Protein AF-A0A7Y5QNK6-F1 (afdb_monomer)

Structure (mmCIF, N/CA/C/O backbone):
data_AF-A0A7Y5QNK6-F1
#
_entry.id   AF-A0A7Y5QNK6-F1
#
loop_
_atom_site.group_PDB
_atom_site.id
_atom_site.type_symbol
_atom_site.label_atom_id
_atom_site.label_alt_id
_atom_site.label_comp_id
_atom_site.label_asym_id
_atom_site.label_entity_id
_atom_site.label_seq_id
_atom_site.pdbx_PDB_ins_code
_atom_site.Cartn_x
_atom_site.Cartn_y
_atom_site.Cartn_z
_atom_site.occupancy
_atom_site.B_iso_or_equiv
_atom_site.auth_seq_id
_atom_site.auth_comp_id
_atom_site.auth_asym_id
_atom_site.auth_atom_id
_atom_site.pdbx_PDB_model_num
ATOM 1 N N . MET A 1 1 ? -80.663 16.113 5.280 1.00 35.06 1 MET A N 1
ATOM 2 C CA . MET A 1 1 ? -80.416 14.671 5.059 1.00 35.06 1 MET A CA 1
ATOM 3 C C . MET A 1 1 ? -79.881 14.523 3.646 1.00 35.06 1 MET A C 1
ATOM 5 O O . MET A 1 1 ? -80.540 14.970 2.722 1.00 35.06 1 MET A O 1
ATOM 9 N N . VAL A 1 2 ? -78.566 14.323 3.526 1.00 35.22 2 VAL A N 1
ATOM 10 C CA . VAL A 1 2 ? -77.943 13.013 3.224 1.00 35.22 2 VAL A CA 1
ATOM 11 C C . VAL A 1 2 ? -78.353 12.566 1.815 1.00 35.22 2 VAL A C 1
ATOM 13 O O . VAL A 1 2 ? -79.466 12.099 1.627 1.00 35.22 2 VAL A O 1
ATOM 16 N N . THR A 1 3 ? -77.594 12.997 0.803 1.00 38.38 3 THR A N 1
ATOM 17 C CA . THR A 1 3 ? -76.579 12.198 0.069 1.00 38.38 3 THR A CA 1
ATOM 18 C C . THR A 1 3 ? -77.221 11.415 -1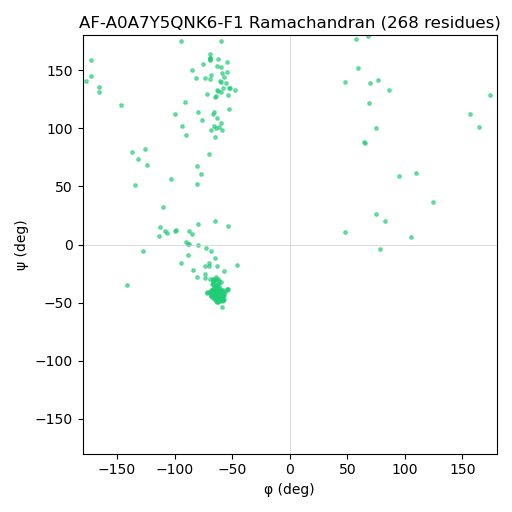.075 1.00 38.38 3 THR A C 1
ATOM 20 O O . THR A 1 3 ? -78.229 10.756 -0.848 1.00 38.38 3 THR A O 1
ATOM 23 N N . THR A 1 4 ? -76.621 11.453 -2.276 1.00 39.62 4 THR A N 1
ATOM 24 C CA . THR A 1 4 ? -76.213 10.273 -3.089 1.00 39.62 4 THR A CA 1
ATOM 25 C C . THR A 1 4 ? -76.107 10.617 -4.586 1.00 39.62 4 THR A C 1
ATOM 27 O O . THR A 1 4 ? -77.126 10.823 -5.226 1.00 39.62 4 THR A O 1
ATOM 30 N N . MET A 1 5 ? -74.854 10.590 -5.090 1.00 35.00 5 MET A N 1
ATOM 31 C CA . MET A 1 5 ? -74.384 10.115 -6.420 1.00 35.00 5 MET A CA 1
ATOM 32 C C . MET A 1 5 ? -74.943 10.789 -7.702 1.00 35.00 5 MET A C 1
ATOM 34 O O . MET A 1 5 ? -76.056 11.269 -7.735 1.00 35.00 5 MET A O 1
ATOM 38 N N . MET A 1 6 ? -74.267 10.869 -8.852 1.00 35.69 6 MET A N 1
ATOM 39 C CA . MET A 1 6 ? -73.079 10.202 -9.384 1.00 35.69 6 MET A CA 1
ATOM 40 C C . MET A 1 6 ? -72.599 10.986 -10.630 1.00 35.69 6 MET A C 1
ATOM 42 O O . MET A 1 6 ? -73.397 11.322 -11.493 1.00 35.69 6 MET A O 1
ATOM 46 N N . MET A 1 7 ? -71.283 11.205 -10.706 1.00 38.44 7 MET A N 1
ATOM 47 C CA . MET A 1 7 ? -70.369 10.883 -11.820 1.00 38.44 7 MET A CA 1
ATOM 48 C C . MET A 1 7 ? -70.663 11.222 -13.304 1.00 38.44 7 MET A C 1
ATOM 50 O O . MET A 1 7 ? -71.640 10.761 -13.879 1.00 38.44 7 MET A O 1
ATOM 54 N N . ARG A 1 8 ? -69.554 11.664 -13.948 1.00 39.66 8 ARG A N 1
ATOM 55 C CA . ARG A 1 8 ? -69.081 11.337 -15.323 1.00 39.66 8 ARG A CA 1
ATOM 56 C C . ARG A 1 8 ? -69.820 12.042 -16.477 1.00 39.66 8 ARG A C 1
ATOM 58 O O . ARG A 1 8 ? -71.027 12.150 -16.456 1.00 39.66 8 ARG A O 1
ATOM 65 N N . LYS A 1 9 ? -69.197 12.487 -17.572 1.00 34.81 9 LYS A N 1
ATOM 66 C CA . LYS A 1 9 ? -67.887 12.249 -18.221 1.00 34.81 9 LYS A CA 1
ATOM 67 C C . LYS A 1 9 ? -67.835 13.186 -19.444 1.00 34.81 9 LYS A C 1
ATOM 69 O O . LYS A 1 9 ? -68.849 13.216 -20.122 1.00 34.81 9 LYS A O 1
ATOM 74 N N . THR A 1 10 ? -66.678 13.794 -19.746 1.00 45.56 10 THR A N 1
ATOM 75 C CA . THR A 1 10 ? -66.039 14.009 -21.086 1.00 45.56 10 THR A CA 1
ATOM 76 C C . THR A 1 10 ? -64.952 15.086 -20.911 1.00 45.56 10 THR A C 1
ATOM 78 O O . THR A 1 10 ? -65.311 16.213 -20.602 1.00 45.56 10 THR A O 1
ATOM 81 N N . PHE A 1 11 ? -63.638 14.839 -20.815 1.00 38.47 11 PHE A N 1
ATOM 82 C CA . PHE A 1 11 ? -62.627 14.166 -21.662 1.00 38.47 11 PHE A CA 1
ATOM 83 C C . PHE A 1 11 ? -62.257 14.882 -22.983 1.00 38.47 11 PHE A C 1
ATOM 85 O O . PHE A 1 11 ? -63.103 15.009 -23.859 1.00 38.47 11 PHE A O 1
ATOM 92 N N . LEU A 1 12 ? -60.942 15.180 -23.093 1.00 36.97 12 LEU A N 1
ATOM 93 C CA . LEU A 1 12 ? -60.097 15.576 -24.247 1.00 36.97 12 LEU A CA 1
ATOM 94 C C . LEU A 1 12 ? -60.320 16.980 -24.853 1.00 36.97 12 LEU A C 1
ATOM 96 O O . LEU A 1 12 ? -61.449 17.383 -25.062 1.00 36.97 12 LEU A O 1
ATOM 100 N N . ALA A 1 13 ? -59.313 17.766 -25.252 1.00 33.75 13 ALA A N 1
ATOM 101 C CA . ALA A 1 13 ? -57.850 17.661 -25.276 1.00 33.75 13 ALA A CA 1
ATOM 102 C C . ALA A 1 13 ? -57.278 19.034 -25.701 1.00 33.75 13 ALA A C 1
ATOM 104 O O . ALA A 1 13 ? -57.991 19.811 -26.324 1.00 33.75 13 ALA A O 1
ATOM 105 N N . VAL A 1 14 ? -56.010 19.318 -25.394 1.00 37.41 14 VAL A N 1
ATOM 106 C CA . VAL A 1 14 ? -54.937 19.713 -26.337 1.00 37.41 14 VAL A CA 1
ATOM 107 C C . VAL A 1 14 ? -53.709 20.075 -25.499 1.00 37.41 14 VAL A C 1
ATOM 109 O O . VAL A 1 14 ? -53.774 20.816 -24.522 1.00 37.41 14 VAL A O 1
ATOM 112 N N . ALA A 1 15 ? -52.604 19.450 -25.878 1.00 36.94 15 ALA A N 1
ATOM 113 C CA . ALA A 1 15 ? -51.328 19.442 -25.204 1.00 36.94 15 ALA A CA 1
ATOM 114 C C . ALA A 1 15 ? -50.364 20.516 -25.748 1.00 36.94 15 ALA A C 1
ATOM 116 O O . ALA A 1 15 ? -50.609 21.136 -26.781 1.00 36.94 15 ALA A O 1
ATOM 117 N N . THR A 1 16 ? -49.212 20.590 -25.073 1.00 37.38 16 THR A N 1
ATOM 118 C CA . THR A 1 16 ? -47.872 20.962 -25.571 1.00 37.38 16 THR A CA 1
ATOM 119 C C . THR A 1 16 ? -47.557 22.429 -25.870 1.00 37.38 16 THR A C 1
ATOM 121 O O . THR A 1 16 ? -47.772 22.902 -26.978 1.00 37.38 16 THR A O 1
ATOM 124 N N . ALA A 1 17 ? -46.859 23.075 -24.926 1.00 35.94 17 ALA A N 1
ATOM 125 C CA . ALA A 1 17 ? -45.621 23.823 -25.188 1.00 35.94 17 ALA A CA 1
ATOM 126 C C . ALA A 1 17 ? -44.890 24.130 -23.863 1.00 35.94 17 ALA A C 1
ATOM 128 O O . ALA A 1 17 ? -45.499 24.655 -22.937 1.00 35.94 17 ALA A O 1
ATOM 129 N N . GLY A 1 18 ? -43.583 23.843 -23.799 1.00 36.41 18 GLY A N 1
ATOM 130 C CA . GLY A 1 18 ? -42.671 24.493 -22.848 1.00 36.41 18 GLY A CA 1
ATOM 131 C C . GLY A 1 18 ? -42.119 23.647 -21.697 1.00 36.41 18 GLY A C 1
ATOM 132 O O . GLY A 1 18 ? -42.301 24.006 -20.543 1.00 36.41 18 GLY A O 1
ATOM 133 N N . LEU A 1 19 ? -41.372 22.579 -21.993 1.00 38.56 19 LEU A N 1
ATOM 134 C CA . LEU A 1 19 ? -40.381 22.026 -21.057 1.00 38.56 19 LEU A CA 1
ATOM 135 C C . LEU A 1 19 ? -39.029 21.946 -21.768 1.00 38.56 19 LEU A C 1
ATOM 137 O O . LEU A 1 19 ? -38.644 20.925 -22.327 1.00 38.56 19 LEU A O 1
ATOM 141 N N . ALA A 1 20 ? -38.343 23.084 -21.778 1.00 43.47 20 ALA A N 1
ATOM 142 C CA . ALA A 1 20 ? -36.940 23.206 -22.135 1.00 43.47 20 ALA A CA 1
ATOM 143 C C . ALA A 1 20 ? -36.282 24.150 -21.121 1.00 43.47 20 ALA A C 1
ATOM 145 O O . ALA A 1 20 ? -36.143 25.340 -21.374 1.00 43.47 20 ALA A O 1
ATOM 146 N N . ALA A 1 21 ? -35.957 23.616 -19.945 1.00 44.75 21 ALA A N 1
ATOM 147 C CA . ALA A 1 21 ? -34.930 24.112 -19.030 1.00 44.75 21 ALA A CA 1
ATOM 148 C C . ALA A 1 21 ? -34.769 23.089 -17.894 1.00 44.75 21 ALA A C 1
ATOM 150 O O . ALA A 1 21 ? -35.764 22.526 -17.450 1.00 44.75 21 ALA A O 1
ATOM 151 N N . LEU A 1 22 ? -33.534 22.931 -17.405 1.00 38.66 22 LEU A N 1
ATOM 152 C CA . LEU A 1 22 ? -33.094 22.114 -16.257 1.00 38.66 22 LEU A CA 1
ATOM 153 C C . LEU A 1 22 ? -32.580 20.699 -16.581 1.00 38.66 22 LEU A C 1
ATOM 155 O O . LEU A 1 22 ? -33.021 19.699 -16.031 1.00 38.66 22 LEU A O 1
ATOM 159 N N . ALA A 1 23 ? -31.541 20.648 -17.413 1.00 39.00 23 ALA A N 1
ATOM 160 C CA . ALA A 1 23 ? -30.461 19.674 -17.257 1.00 39.00 23 ALA A CA 1
ATOM 161 C C . ALA A 1 23 ? -29.135 20.446 -17.151 1.00 39.00 23 ALA A C 1
ATOM 163 O O . ALA A 1 23 ? -28.327 20.462 -18.074 1.00 39.00 23 ALA A O 1
ATOM 164 N N . ALA A 1 24 ? -28.957 21.175 -16.050 1.00 42.75 24 ALA A N 1
ATOM 165 C CA . ALA A 1 24 ? -27.690 21.801 -15.687 1.00 42.75 24 ALA A CA 1
ATOM 166 C C . ALA A 1 24 ? -27.578 21.803 -14.156 1.00 42.75 24 ALA A C 1
ATOM 168 O O . ALA A 1 24 ? -28.434 22.369 -13.484 1.00 42.75 24 ALA A O 1
ATOM 169 N N . CYS A 1 25 ? -26.531 21.139 -13.656 1.00 40.31 25 CYS A N 1
ATOM 170 C CA . CYS A 1 25 ? -26.124 21.008 -12.252 1.00 40.31 25 CYS A CA 1
ATOM 171 C C . CYS A 1 25 ? -27.111 20.250 -11.344 1.00 40.31 25 CYS A C 1
ATOM 173 O O . CYS A 1 25 ? -27.933 20.856 -10.664 1.00 40.31 25 CYS A O 1
ATOM 175 N N . SER A 1 26 ? -26.986 18.915 -11.262 1.00 38.69 26 SER A N 1
ATOM 176 C CA . SER A 1 26 ? -27.551 18.190 -10.116 1.00 38.69 26 SER A CA 1
ATOM 177 C C . SER A 1 26 ? -26.779 18.613 -8.860 1.00 38.69 26 SER A C 1
ATOM 179 O O . SER A 1 26 ? -25.657 18.157 -8.628 1.00 38.69 26 SER A O 1
ATOM 181 N N . THR A 1 27 ? -27.373 19.487 -8.056 1.00 49.84 27 THR A N 1
ATOM 182 C CA . THR A 1 27 ? -26.959 19.791 -6.677 1.00 49.84 27 THR A CA 1
ATOM 183 C C . THR A 1 27 ? -27.456 18.727 -5.695 1.00 49.84 27 THR A C 1
ATOM 185 O O . THR A 1 27 ? -27.557 18.996 -4.502 1.00 49.84 27 THR A O 1
ATOM 188 N N . ASP A 1 28 ? -27.834 17.544 -6.191 1.00 49.53 28 ASP A N 1
ATOM 189 C CA . ASP A 1 28 ? -28.385 16.487 -5.356 1.00 49.53 28 ASP A CA 1
ATOM 190 C C . ASP A 1 28 ? -27.366 16.097 -4.274 1.00 49.53 28 ASP A C 1
ATOM 192 O O . ASP A 1 28 ? -26.185 15.883 -4.594 1.00 49.53 28 ASP A O 1
ATOM 196 N N . PRO A 1 29 ? -27.797 16.012 -3.001 1.00 50.97 29 PRO A N 1
ATOM 197 C CA . PRO A 1 29 ? -26.949 15.514 -1.931 1.00 50.97 29 PRO A CA 1
ATOM 198 C C . PRO A 1 29 ? -26.477 14.106 -2.294 1.00 50.97 29 PRO A C 1
ATOM 200 O O . PRO A 1 29 ? -27.210 13.329 -2.914 1.00 50.97 29 PRO A O 1
ATOM 203 N N . THR A 1 30 ? -25.242 13.760 -1.932 1.00 50.88 30 THR A N 1
ATOM 204 C CA . THR A 1 30 ? -24.779 12.374 -2.037 1.00 50.88 30 THR A CA 1
ATOM 205 C C . THR A 1 30 ? -25.687 11.519 -1.162 1.00 50.88 30 THR A C 1
ATOM 207 O O . THR A 1 30 ? -25.623 11.606 0.062 1.00 50.88 30 THR A O 1
ATOM 210 N N . ALA A 1 31 ? -26.597 10.772 -1.789 1.00 40.56 31 ALA A N 1
ATOM 211 C CA . ALA A 1 31 ? -27.558 9.940 -1.083 1.00 40.56 31 ALA A CA 1
ATOM 212 C C . ALA A 1 31 ? -26.822 8.972 -0.136 1.00 40.56 31 ALA A C 1
ATOM 214 O O . ALA A 1 31 ? -25.795 8.412 -0.533 1.00 40.56 31 ALA A O 1
ATOM 215 N N . PRO A 1 32 ? -27.326 8.751 1.091 1.00 41.66 32 PRO A N 1
ATOM 216 C CA . PRO A 1 32 ? -26.757 7.784 2.012 1.00 41.66 32 PRO A CA 1
ATOM 217 C C . PRO A 1 32 ? -27.263 6.386 1.632 1.00 41.66 32 PRO A C 1
ATOM 219 O O . PRO A 1 32 ? -28.070 5.799 2.344 1.00 41.66 32 PRO A O 1
ATOM 222 N N . GLU A 1 33 ? -26.853 5.855 0.481 1.00 38.28 33 GLU A N 1
ATOM 223 C CA . GLU A 1 33 ? -27.112 4.450 0.150 1.00 38.28 33 GLU A CA 1
ATOM 224 C C . GLU A 1 33 ? -25.916 3.601 0.581 1.00 38.28 33 GLU A C 1
ATOM 226 O O . GLU A 1 33 ? -24.883 3.612 -0.077 1.00 38.28 33 GLU A O 1
ATOM 231 N N . GLU A 1 34 ? -26.070 2.911 1.719 1.00 34.62 34 GLU A N 1
ATOM 232 C CA . GLU A 1 34 ? -25.522 1.580 2.068 1.00 34.62 34 GLU A CA 1
ATOM 233 C C . GLU A 1 34 ? -24.024 1.268 1.809 1.00 34.62 34 GLU A C 1
ATOM 235 O O . GLU A 1 34 ? -23.576 0.142 2.007 1.00 34.62 34 GLU A O 1
ATOM 240 N N . GLN A 1 35 ? -23.199 2.262 1.476 1.00 37.88 35 GLN A N 1
ATOM 241 C CA . GLN A 1 35 ? -21.747 2.158 1.273 1.00 37.88 35 GLN A CA 1
ATOM 242 C C . GLN A 1 35 ? -20.935 2.269 2.571 1.00 37.88 35 GLN A C 1
ATOM 244 O O . GLN A 1 35 ? -19.709 2.274 2.539 1.00 37.88 35 GLN A O 1
ATOM 249 N N . ALA A 1 36 ? -21.597 2.265 3.731 1.00 37.31 36 ALA A N 1
ATOM 250 C CA . ALA A 1 36 ? -20.941 2.217 5.040 1.00 37.31 36 ALA A CA 1
ATOM 251 C C . ALA A 1 36 ? -20.232 0.872 5.329 1.00 37.31 36 ALA A C 1
ATOM 253 O O . ALA A 1 36 ? -19.560 0.740 6.349 1.00 37.31 36 ALA A O 1
ATOM 254 N N . LEU A 1 37 ? -20.376 -0.134 4.456 1.00 34.75 37 LEU A N 1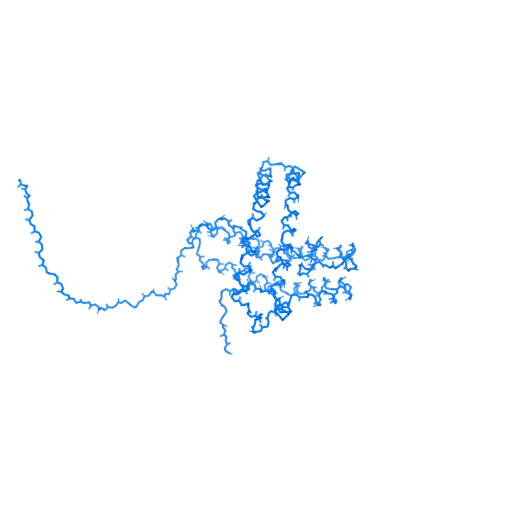
ATOM 255 C CA . LEU A 1 37 ? -19.752 -1.455 4.616 1.00 34.75 37 LEU A CA 1
ATOM 256 C C . LEU A 1 37 ? -18.337 -1.564 4.020 1.00 34.75 37 LEU A C 1
ATOM 258 O O . LEU A 1 37 ? -17.654 -2.544 4.306 1.00 34.75 37 LEU A O 1
ATOM 262 N N . PHE A 1 38 ? -17.874 -0.557 3.268 1.00 37.97 38 PHE A N 1
ATOM 263 C CA . PHE A 1 38 ? -16.508 -0.480 2.728 1.00 37.97 38 PHE A CA 1
ATOM 264 C C . PHE A 1 38 ? -15.907 0.916 2.937 1.00 37.97 38 PHE A C 1
ATOM 266 O O . PHE A 1 38 ? -15.359 1.516 2.015 1.00 37.97 38 PHE A O 1
ATOM 273 N N . ASP A 1 39 ? -15.965 1.423 4.170 1.00 35.75 39 ASP A N 1
ATOM 274 C CA . ASP A 1 39 ? -15.316 2.677 4.613 1.00 35.75 39 ASP A CA 1
ATOM 275 C C . ASP A 1 39 ? -13.758 2.609 4.563 1.00 35.75 39 ASP A C 1
ATOM 277 O O . ASP A 1 39 ? -13.071 3.389 5.219 1.00 35.75 39 ASP A O 1
ATOM 281 N N . ASP A 1 40 ? -13.209 1.669 3.780 1.00 37.34 40 ASP A N 1
ATOM 282 C CA . ASP A 1 40 ? -11.801 1.516 3.388 1.00 37.34 40 ASP A CA 1
ATOM 283 C C . ASP A 1 40 ? -11.537 2.083 1.975 1.00 37.34 40 ASP A C 1
ATOM 285 O O . ASP A 1 40 ? -10.475 1.909 1.390 1.00 37.34 40 ASP A O 1
ATOM 289 N N . GLU A 1 41 ? -12.495 2.823 1.403 1.00 37.34 41 GLU A N 1
ATOM 290 C CA . GLU A 1 41 ? -12.216 3.795 0.339 1.00 37.34 41 GLU A CA 1
ATOM 291 C C . GLU A 1 41 ? -11.687 5.103 0.966 1.00 37.34 41 GLU A C 1
ATOM 293 O O . GLU A 1 41 ? -12.195 6.210 0.737 1.00 37.34 41 GLU A O 1
ATOM 298 N N . THR A 1 42 ? -10.660 4.985 1.816 1.00 41.66 42 THR A N 1
ATOM 299 C CA . THR A 1 42 ? -9.837 6.127 2.205 1.00 41.66 42 THR A CA 1
ATOM 300 C C . THR A 1 42 ? -9.147 6.608 0.941 1.00 41.66 42 THR A C 1
ATOM 302 O O . THR A 1 42 ? -8.177 6.017 0.473 1.00 41.66 42 THR A O 1
ATOM 305 N N . ILE A 1 43 ? -9.678 7.673 0.343 1.00 41.38 43 ILE A N 1
ATOM 306 C CA . ILE A 1 43 ? -8.884 8.491 -0.564 1.00 41.38 43 ILE A CA 1
ATOM 307 C C . ILE A 1 43 ? -7.808 9.099 0.326 1.00 41.38 43 ILE A C 1
ATOM 309 O O . ILE A 1 43 ? -8.061 10.105 0.989 1.00 41.38 43 ILE A O 1
ATOM 313 N N . ASP A 1 44 ? -6.664 8.423 0.404 1.00 46.97 44 ASP A N 1
ATOM 314 C CA . ASP A 1 44 ? -5.509 8.934 1.116 1.00 46.97 44 ASP A CA 1
ATOM 315 C C . ASP A 1 44 ? -5.009 10.140 0.320 1.00 46.97 44 ASP A C 1
ATOM 317 O O . ASP A 1 44 ? -4.421 10.039 -0.760 1.00 46.97 44 ASP A O 1
ATOM 321 N N . LEU A 1 45 ? -5.414 11.318 0.791 1.00 47.12 45 LEU A N 1
ATOM 322 C CA . LEU A 1 45 ? -4.937 12.592 0.272 1.00 47.12 45 LEU A CA 1
ATOM 323 C C . LEU A 1 45 ? -3.485 12.830 0.657 1.00 47.12 45 LEU A C 1
ATOM 325 O O . LEU A 1 45 ? -2.825 13.668 0.042 1.00 47.12 45 LEU A O 1
ATOM 329 N N . VAL A 1 46 ? -3.002 12.107 1.668 1.00 46.25 46 VAL A N 1
ATOM 330 C CA . VAL A 1 46 ? -1.581 11.968 1.891 1.00 46.25 46 VAL A CA 1
ATOM 331 C C . VAL A 1 46 ? -1.122 10.904 0.898 1.00 46.25 46 VAL A C 1
ATOM 333 O O . VAL A 1 46 ? -1.564 9.764 0.965 1.00 46.25 46 VAL A O 1
ATOM 336 N N . PRO A 1 47 ? -0.291 11.242 -0.090 1.00 44.12 47 PRO A N 1
ATOM 337 C CA . PRO A 1 47 ? 0.099 10.259 -1.082 1.00 44.12 47 PRO A CA 1
ATOM 338 C C . PRO A 1 47 ? 0.811 9.084 -0.400 1.00 44.12 47 PRO A C 1
ATOM 340 O O . PRO A 1 47 ? 1.459 9.268 0.637 1.00 44.12 47 PRO A O 1
ATOM 343 N N . ASP A 1 48 ? 0.731 7.901 -1.021 1.00 40.34 48 ASP A N 1
ATOM 344 C CA . ASP A 1 48 ? 1.322 6.609 -0.613 1.00 40.34 48 ASP A CA 1
ATOM 345 C C . ASP A 1 48 ? 2.851 6.640 -0.333 1.00 40.34 48 ASP A C 1
ATOM 347 O O . ASP A 1 48 ? 3.513 5.611 -0.310 1.00 40.34 48 ASP A O 1
ATOM 351 N N . TYR A 1 49 ? 3.485 7.801 -0.157 1.00 45.25 49 TYR A N 1
ATOM 352 C CA . TYR A 1 49 ? 4.810 7.939 0.447 1.00 45.25 49 TYR A CA 1
ATOM 353 C C . TYR A 1 49 ? 4.762 8.229 1.962 1.00 45.25 49 TYR A C 1
ATOM 355 O O . TYR A 1 49 ? 5.783 8.047 2.624 1.00 45.25 49 TYR A O 1
ATOM 363 N N . ALA A 1 50 ? 3.630 8.644 2.555 1.00 39.91 50 ALA A N 1
ATOM 364 C CA . ALA A 1 50 ? 3.487 8.644 4.022 1.00 39.91 50 ALA A CA 1
ATOM 365 C C . ALA A 1 50 ? 3.310 7.217 4.567 1.00 39.91 50 ALA A C 1
ATOM 367 O O . ALA A 1 50 ? 3.797 6.901 5.651 1.00 39.91 50 ALA A O 1
ATOM 368 N N . ILE A 1 51 ? 2.729 6.341 3.744 1.00 39.78 51 ILE A N 1
ATOM 369 C CA . ILE A 1 51 ? 2.915 4.889 3.767 1.00 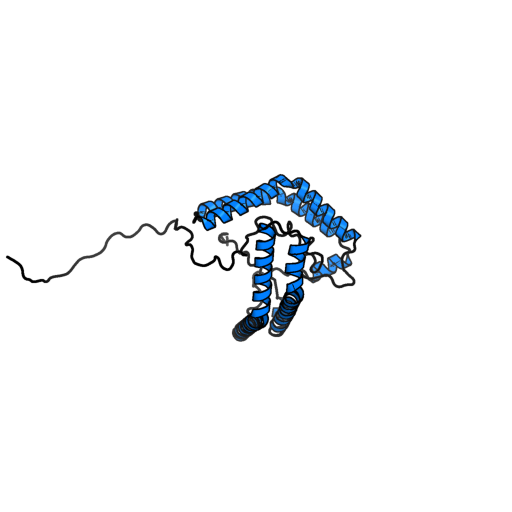39.78 51 ILE A CA 1
ATOM 370 C C . ILE A 1 51 ? 3.847 4.553 2.606 1.00 39.78 51 ILE A C 1
ATOM 372 O O . ILE A 1 51 ? 3.487 3.804 1.705 1.00 39.78 51 ILE A O 1
ATOM 376 N N . SER A 1 52 ? 5.044 5.154 2.570 1.00 36.03 52 SER A N 1
ATOM 377 C CA . SER A 1 52 ? 6.037 4.759 1.576 1.00 36.03 52 SER A CA 1
ATOM 378 C C . SER A 1 52 ? 6.105 3.248 1.585 1.00 36.03 52 SER A C 1
ATOM 380 O O . SER A 1 52 ? 6.204 2.622 2.636 1.00 36.03 52 SER A O 1
ATOM 382 N N . SER A 1 53 ? 6.084 2.644 0.412 1.00 38.41 53 SER A N 1
ATOM 383 C CA . SER A 1 53 ? 6.559 1.274 0.243 1.00 38.41 53 SER A CA 1
ATOM 384 C C . SER A 1 53 ? 7.912 1.026 0.946 1.00 38.41 53 SER A C 1
ATOM 386 O O . SER A 1 53 ? 8.208 -0.122 1.253 1.00 38.41 53 SER A O 1
ATOM 388 N N . ALA A 1 54 ? 8.666 2.087 1.299 1.00 34.28 54 ALA A N 1
ATOM 389 C CA . ALA A 1 54 ? 9.791 2.094 2.239 1.00 34.28 54 ALA A CA 1
ATOM 390 C C . ALA A 1 54 ? 9.467 1.818 3.729 1.00 34.28 54 ALA A C 1
ATOM 392 O O . ALA A 1 54 ? 10.305 1.293 4.445 1.00 34.28 54 ALA A O 1
ATOM 393 N N . ALA A 1 55 ? 8.285 2.173 4.228 1.00 31.95 55 ALA A N 1
ATOM 394 C CA . ALA A 1 55 ? 7.746 1.757 5.527 1.00 31.95 55 ALA A CA 1
ATOM 395 C C . ALA A 1 55 ? 7.066 0.371 5.450 1.00 31.95 55 ALA A C 1
ATOM 397 O O . ALA A 1 55 ? 7.002 -0.341 6.447 1.00 31.95 55 ALA A O 1
ATOM 398 N N . VAL A 1 56 ? 6.650 -0.059 4.249 1.00 36.31 56 VAL A N 1
ATOM 399 C CA . VAL A 1 56 ? 6.220 -1.439 3.916 1.00 36.31 56 VAL A CA 1
ATOM 400 C C . VAL A 1 56 ? 7.420 -2.332 3.494 1.00 36.31 56 VAL A C 1
ATOM 402 O O . VAL A 1 56 ? 7.256 -3.445 2.985 1.00 36.31 56 VAL A O 1
ATOM 405 N N . VAL A 1 57 ? 8.663 -1.868 3.712 1.00 39.72 57 VAL A N 1
ATOM 406 C CA . VAL A 1 57 ? 9.922 -2.512 3.257 1.00 39.72 57 VAL A CA 1
ATOM 407 C C . VAL A 1 57 ? 10.210 -3.867 3.878 1.00 39.72 57 VAL A C 1
ATOM 409 O O . VAL A 1 57 ? 11.072 -4.580 3.367 1.00 39.72 57 VAL A O 1
ATOM 412 N N . ASP A 1 58 ? 9.490 -4.284 4.914 1.00 35.69 58 ASP A N 1
ATOM 413 C CA . ASP A 1 58 ? 9.696 -5.628 5.454 1.00 35.69 58 ASP A CA 1
ATOM 414 C C . ASP A 1 58 ? 9.155 -6.754 4.556 1.00 35.69 58 ASP A C 1
ATOM 416 O O . ASP A 1 58 ? 9.433 -7.917 4.835 1.00 35.69 58 ASP A O 1
ATOM 420 N N . GLY A 1 59 ? 8.504 -6.443 3.422 1.00 35.62 59 GLY A N 1
ATOM 421 C CA . GLY A 1 59 ? 8.119 -7.473 2.447 1.00 35.62 59 GLY A CA 1
ATOM 422 C C . GLY A 1 59 ? 8.229 -7.131 0.958 1.00 35.62 59 GLY A C 1
ATOM 423 O O . GLY A 1 59 ? 8.538 -8.028 0.177 1.00 35.62 59 GLY A O 1
ATOM 424 N N . ALA A 1 60 ? 7.975 -5.886 0.527 1.00 35.97 60 ALA A N 1
ATOM 425 C CA . ALA A 1 60 ? 7.531 -5.672 -0.862 1.00 35.97 60 ALA A CA 1
ATOM 426 C C . ALA A 1 60 ? 8.304 -4.648 -1.719 1.00 35.97 60 ALA A C 1
ATOM 428 O O . ALA A 1 60 ? 8.018 -4.558 -2.908 1.00 35.97 60 ALA A O 1
ATOM 429 N N . GLY A 1 61 ? 9.278 -3.905 -1.176 1.00 40.28 61 GLY A N 1
ATOM 430 C CA . GLY A 1 61 ? 10.065 -2.923 -1.947 1.00 40.28 61 GLY A CA 1
ATOM 431 C C . GLY A 1 61 ? 9.238 -1.822 -2.644 1.00 40.28 61 GLY A C 1
ATOM 432 O O . GLY A 1 61 ? 8.006 -1.806 -2.610 1.00 40.28 61 GLY A O 1
ATOM 433 N N . ILE A 1 62 ? 9.914 -0.868 -3.298 1.00 37.84 62 ILE A N 1
ATOM 434 C CA . ILE A 1 62 ? 9.236 0.152 -4.118 1.00 37.84 62 ILE A CA 1
ATOM 435 C C . ILE A 1 62 ? 8.572 -0.535 -5.317 1.00 37.84 62 ILE A C 1
ATOM 437 O O . ILE A 1 62 ? 9.255 -1.054 -6.196 1.00 37.84 62 ILE A O 1
ATOM 441 N N . GLY A 1 63 ? 7.237 -0.511 -5.363 1.00 42.34 63 GLY A N 1
ATOM 442 C CA . GLY A 1 63 ? 6.444 -1.111 -6.443 1.00 42.34 63 GLY A CA 1
ATOM 443 C C . GLY A 1 63 ? 5.735 -2.424 -6.096 1.00 42.34 63 GLY A C 1
ATOM 444 O O . GLY A 1 63 ? 5.136 -3.018 -6.989 1.00 42.34 63 GLY A O 1
ATOM 445 N N . GLY A 1 64 ? 5.764 -2.867 -4.834 1.00 46.22 64 GLY A N 1
ATOM 446 C CA . GLY A 1 64 ? 4.956 -3.998 -4.357 1.00 46.22 64 GLY A CA 1
ATOM 447 C C . GLY A 1 64 ? 5.487 -5.389 -4.729 1.00 46.22 64 GLY A C 1
ATOM 448 O O . GLY A 1 64 ? 4.926 -6.387 -4.282 1.00 46.22 64 GLY A O 1
ATOM 449 N N . ALA A 1 65 ? 6.566 -5.471 -5.511 1.00 51.03 65 ALA A N 1
ATOM 450 C CA . ALA A 1 65 ? 7.294 -6.705 -5.777 1.00 51.03 65 ALA A CA 1
ATOM 451 C C . ALA A 1 65 ? 8.543 -6.757 -4.886 1.00 51.03 65 ALA A C 1
ATOM 453 O O . ALA A 1 65 ? 9.469 -5.961 -5.056 1.00 51.03 65 ALA A O 1
ATOM 454 N N . GLY A 1 66 ? 8.568 -7.694 -3.935 1.00 64.75 66 GLY A N 1
ATOM 455 C CA . GLY A 1 66 ? 9.716 -7.887 -3.051 1.00 64.75 66 GLY A CA 1
ATOM 456 C C . GLY A 1 66 ? 10.993 -8.183 -3.841 1.00 64.75 66 GLY A C 1
ATOM 457 O O . GLY A 1 66 ? 10.979 -8.996 -4.765 1.00 64.75 66 GLY A O 1
ATOM 458 N N . LEU A 1 67 ? 12.096 -7.522 -3.471 1.00 76.69 67 LEU A N 1
ATOM 459 C CA . LEU A 1 67 ? 13.428 -7.860 -3.978 1.00 76.69 67 LEU A CA 1
ATOM 460 C C . LEU A 1 67 ? 13.750 -9.318 -3.603 1.00 76.69 67 LEU A C 1
ATOM 462 O O . LEU A 1 67 ? 13.439 -9.720 -2.476 1.00 76.69 67 LEU A O 1
ATOM 466 N N . PRO A 1 68 ? 14.382 -10.106 -4.494 1.00 83.50 68 PRO A N 1
ATOM 467 C CA . PRO A 1 68 ? 14.820 -11.453 -4.148 1.00 83.50 68 PRO A CA 1
ATOM 468 C C . PRO A 1 68 ? 15.852 -11.400 -3.012 1.00 83.50 68 PRO A C 1
ATOM 470 O O . PRO A 1 68 ? 16.457 -10.354 -2.762 1.00 83.50 68 PRO A O 1
ATOM 473 N N . ASP A 1 69 ? 16.044 -12.515 -2.305 1.00 83.75 69 ASP A N 1
ATOM 474 C CA . ASP A 1 69 ? 16.820 -12.570 -1.059 1.00 83.75 69 ASP A CA 1
ATOM 475 C C . ASP A 1 69 ? 18.241 -12.013 -1.209 1.00 83.75 69 ASP A C 1
ATOM 477 O O . ASP A 1 69 ? 18.717 -11.270 -0.350 1.00 83.75 69 ASP A O 1
ATOM 481 N N . GLU A 1 70 ? 18.881 -12.289 -2.343 1.00 90.62 70 GLU A N 1
ATOM 482 C CA . GLU A 1 70 ? 20.208 -11.802 -2.709 1.00 90.62 70 GLU A CA 1
ATOM 483 C C . GLU A 1 70 ? 20.275 -10.294 -3.018 1.00 90.62 70 GLU A C 1
ATOM 485 O O . GLU A 1 70 ? 21.366 -9.723 -3.044 1.00 90.62 70 GLU A O 1
ATOM 490 N N . LEU A 1 71 ? 19.132 -9.636 -3.241 1.00 90.69 71 LEU A N 1
ATOM 491 C CA . LEU A 1 71 ? 19.014 -8.198 -3.506 1.00 90.69 71 LEU A CA 1
ATOM 492 C C . LEU A 1 71 ? 18.290 -7.436 -2.389 1.00 90.69 71 LEU A C 1
ATOM 494 O O . LEU A 1 71 ? 18.020 -6.244 -2.560 1.00 90.69 71 LEU A O 1
ATOM 498 N N . ARG A 1 72 ? 17.974 -8.069 -1.253 1.00 87.00 72 ARG A N 1
ATOM 499 C CA . ARG A 1 72 ? 17.320 -7.393 -0.120 1.00 87.00 72 ARG A CA 1
ATOM 500 C C . ARG A 1 72 ? 18.106 -6.163 0.337 1.00 87.00 72 ARG A C 1
ATOM 502 O O . ARG A 1 72 ? 19.333 -6.119 0.264 1.00 87.00 72 ARG A O 1
ATOM 509 N N . LEU A 1 73 ? 17.380 -5.161 0.831 1.00 84.94 73 LEU A N 1
ATOM 510 C CA . LEU A 1 73 ? 17.999 -3.964 1.395 1.00 84.94 73 LEU A CA 1
ATOM 511 C C . LEU A 1 73 ? 18.824 -4.324 2.632 1.00 84.94 73 LEU A C 1
ATOM 513 O O . LEU A 1 73 ? 18.340 -5.031 3.522 1.00 84.94 73 LEU A O 1
ATOM 517 N N . THR A 1 74 ? 20.049 -3.807 2.699 1.00 89.50 74 THR A N 1
ATOM 518 C CA . THR A 1 74 ? 20.887 -3.933 3.895 1.00 89.50 74 THR A CA 1
ATOM 519 C C . THR A 1 74 ? 20.323 -3.091 5.041 1.00 89.50 74 THR A C 1
ATOM 521 O O . THR A 1 74 ? 19.504 -2.193 4.830 1.00 89.50 74 THR A O 1
ATOM 524 N N . ALA A 1 75 ? 20.770 -3.357 6.272 1.00 86.19 75 ALA A N 1
ATOM 525 C CA . ALA A 1 75 ? 20.392 -2.544 7.428 1.00 86.19 75 ALA A CA 1
ATOM 526 C C . ALA A 1 75 ? 20.746 -1.058 7.224 1.00 86.19 75 ALA A C 1
ATOM 528 O O . ALA A 1 75 ? 19.923 -0.193 7.511 1.00 86.19 75 ALA A O 1
ATOM 529 N N . ASP A 1 76 ? 21.919 -0.782 6.649 1.00 90.81 76 ASP A N 1
ATOM 530 C CA . ASP A 1 76 ? 22.378 0.581 6.370 1.00 90.81 76 ASP A CA 1
ATOM 531 C C . ASP A 1 76 ? 21.492 1.275 5.327 1.00 90.81 76 ASP A C 1
ATOM 533 O O . ASP A 1 76 ? 21.047 2.397 5.552 1.00 90.81 76 ASP A O 1
ATOM 537 N N . GLN A 1 77 ? 21.141 0.586 4.231 1.00 88.75 77 GLN A N 1
ATOM 538 C CA . GLN A 1 77 ? 20.226 1.126 3.217 1.00 88.75 77 GLN A CA 1
ATOM 539 C C . GLN A 1 77 ? 18.844 1.432 3.807 1.00 88.75 77 GLN A C 1
ATOM 541 O O . GLN A 1 77 ? 18.255 2.470 3.507 1.00 88.75 77 GLN A O 1
ATOM 546 N N . LYS A 1 78 ? 18.318 0.543 4.663 1.00 85.31 78 LYS A N 1
ATOM 547 C CA . LYS A 1 78 ? 17.043 0.771 5.360 1.00 85.31 78 LYS A CA 1
ATOM 548 C C . LYS A 1 78 ? 17.116 2.008 6.260 1.00 85.31 78 LYS A C 1
ATOM 550 O O . LYS A 1 78 ? 16.197 2.823 6.236 1.00 85.31 78 LYS A O 1
ATOM 555 N N . ALA A 1 79 ? 18.194 2.152 7.031 1.00 83.31 79 ALA A N 1
ATOM 556 C CA . ALA A 1 79 ? 18.391 3.292 7.923 1.00 83.31 79 ALA A CA 1
ATOM 557 C C . ALA A 1 79 ? 18.511 4.616 7.150 1.00 83.31 79 ALA A C 1
ATOM 559 O O . ALA A 1 79 ? 17.898 5.608 7.539 1.00 83.31 79 ALA A O 1
ATOM 560 N N . GLU A 1 80 ? 19.239 4.625 6.033 1.00 89.75 80 GLU A N 1
ATOM 561 C CA . GLU A 1 80 ? 19.397 5.807 5.181 1.00 89.75 80 GLU A CA 1
ATOM 562 C C . GLU A 1 80 ? 18.068 6.233 4.540 1.00 89.75 80 GLU A C 1
ATOM 564 O O . GLU A 1 80 ? 17.682 7.399 4.627 1.00 89.75 80 GLU A O 1
ATOM 569 N N . ILE A 1 81 ? 17.308 5.287 3.977 1.00 84.69 81 ILE A N 1
ATOM 570 C CA . ILE A 1 81 ? 15.977 5.567 3.415 1.00 84.69 81 ILE A CA 1
ATOM 571 C C . ILE A 1 81 ? 15.021 6.087 4.500 1.00 84.69 81 ILE A C 1
ATOM 573 O O . ILE A 1 81 ? 14.264 7.029 4.255 1.00 84.69 81 ILE A O 1
ATOM 577 N N . ALA A 1 82 ? 15.060 5.515 5.708 1.00 82.50 82 ALA A N 1
ATOM 578 C CA . ALA A 1 82 ? 14.246 5.984 6.827 1.00 82.50 82 ALA A CA 1
ATOM 579 C C . ALA A 1 82 ? 14.596 7.426 7.233 1.00 82.50 82 ALA A C 1
ATOM 581 O O . ALA A 1 82 ? 13.692 8.227 7.468 1.00 82.50 82 ALA A O 1
ATOM 582 N N . ALA A 1 83 ? 15.886 7.774 7.259 1.00 87.50 83 ALA A N 1
ATOM 583 C CA . ALA A 1 83 ? 16.343 9.128 7.557 1.00 87.50 83 ALA A CA 1
ATOM 584 C C . ALA A 1 83 ? 15.886 10.145 6.497 1.00 87.50 83 ALA A C 1
ATOM 586 O O . ALA A 1 83 ? 15.426 11.226 6.857 1.00 87.50 83 ALA A O 1
ATOM 587 N N . LEU A 1 84 ? 15.939 9.788 5.206 1.00 89.31 84 LEU A N 1
ATOM 588 C CA . LEU A 1 84 ? 15.428 10.630 4.115 1.00 89.31 84 LEU A CA 1
ATOM 589 C C . LEU A 1 84 ? 13.923 10.907 4.265 1.00 89.31 84 LEU A C 1
ATOM 591 O O . LEU A 1 84 ? 13.479 12.042 4.102 1.00 89.31 84 LEU A O 1
ATOM 595 N N . HIS A 1 85 ? 13.139 9.886 4.618 1.00 87.62 85 HIS A N 1
ATOM 596 C CA . HIS A 1 85 ? 11.704 10.041 4.862 1.00 87.62 85 HIS A CA 1
ATOM 597 C C . HIS A 1 85 ? 11.388 10.901 6.089 1.00 87.62 85 HIS A C 1
ATOM 599 O O . HIS A 1 85 ? 10.450 11.695 6.049 1.00 87.62 85 HIS A O 1
ATOM 605 N N . GLU A 1 86 ? 12.132 10.726 7.182 1.00 84.00 86 GLU A N 1
ATOM 606 C CA . GLU A 1 86 ? 11.982 11.552 8.383 1.00 84.00 86 GLU A CA 1
ATOM 607 C C . GLU A 1 86 ? 12.294 13.020 8.082 1.00 84.00 86 GLU A C 1
ATOM 609 O O . GLU A 1 86 ? 11.483 13.879 8.413 1.00 84.00 86 GLU A O 1
ATOM 614 N N . ALA A 1 87 ? 13.413 13.301 7.408 1.00 92.00 87 ALA A N 1
ATOM 615 C CA . ALA A 1 87 ? 13.805 14.663 7.052 1.00 92.00 87 ALA A CA 1
ATOM 616 C C . ALA A 1 87 ? 12.729 15.355 6.203 1.00 92.00 87 ALA A C 1
ATOM 618 O O . ALA A 1 87 ? 12.282 16.442 6.557 1.00 92.00 87 ALA A O 1
ATOM 619 N N . PHE A 1 88 ? 1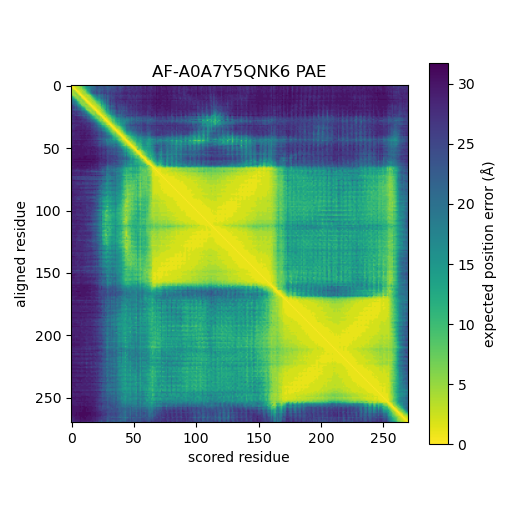2.234 14.678 5.161 1.00 92.31 88 PHE A N 1
ATOM 620 C CA . PHE A 1 88 ? 11.150 15.199 4.328 1.00 92.31 88 PHE A CA 1
ATOM 621 C C . PHE A 1 88 ? 9.875 15.480 5.138 1.00 92.31 88 PHE A C 1
ATOM 623 O O . PHE A 1 88 ? 9.229 16.510 4.968 1.00 92.31 88 PHE A O 1
ATOM 630 N N . ARG A 1 89 ? 9.494 14.571 6.046 1.00 91.00 89 ARG A N 1
ATOM 631 C CA . ARG A 1 89 ? 8.313 14.768 6.898 1.00 91.00 89 ARG A CA 1
ATOM 632 C C . ARG A 1 89 ? 8.469 15.972 7.827 1.00 91.00 89 ARG A C 1
ATOM 634 O O . ARG A 1 89 ? 7.481 16.660 8.051 1.00 91.00 89 ARG A O 1
ATOM 641 N N . GLN A 1 90 ? 9.652 16.171 8.402 1.00 92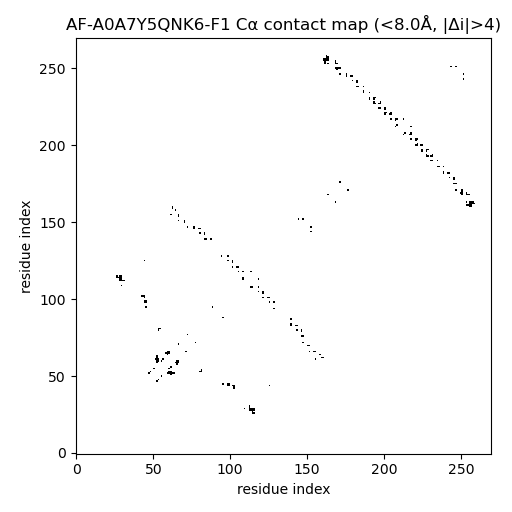.81 90 GLN A N 1
ATOM 642 C CA . GLN A 1 90 ? 9.920 17.303 9.293 1.00 92.81 90 GLN A CA 1
ATOM 643 C C . GLN A 1 90 ? 9.895 18.628 8.533 1.00 92.81 90 GLN A C 1
ATOM 645 O O . GLN A 1 90 ? 9.369 19.610 9.042 1.00 92.81 90 GLN A O 1
ATOM 650 N N . GLU A 1 91 ? 10.438 18.647 7.317 1.00 96.19 91 GLU A N 1
ATOM 651 C CA . GLU A 1 91 ? 10.450 19.835 6.462 1.00 96.19 91 GLU A CA 1
ATOM 652 C C . GLU A 1 91 ? 9.043 20.253 6.014 1.00 96.19 91 GLU A C 1
ATOM 654 O O . GLU A 1 91 ? 8.750 21.444 5.985 1.00 96.19 91 GLU A O 1
ATOM 659 N N . HIS A 1 92 ? 8.159 19.284 5.750 1.00 94.56 92 HIS A N 1
ATOM 660 C CA . HIS A 1 92 ? 6.792 19.515 5.265 1.00 94.56 92 HIS A CA 1
ATOM 661 C C . HIS A 1 92 ? 5.703 19.198 6.306 1.00 94.56 92 HIS A C 1
ATOM 663 O O . HIS A 1 92 ? 4.622 18.697 5.969 1.00 94.56 92 HIS A O 1
ATOM 669 N N . GLU A 1 93 ? 5.988 19.406 7.597 1.00 93.81 93 GLU A N 1
ATOM 670 C CA . GLU A 1 93 ? 5.056 19.063 8.682 1.00 93.81 93 GLU A CA 1
ATOM 671 C C . GLU A 1 93 ? 3.708 19.789 8.526 1.00 93.81 93 GLU A C 1
ATOM 673 O O . GLU A 1 93 ? 2.646 19.167 8.657 1.00 93.81 93 GLU A O 1
ATOM 678 N N . ASP A 1 94 ? 3.749 21.079 8.187 1.00 96.12 94 ASP A N 1
ATOM 679 C CA . ASP A 1 94 ? 2.570 21.934 8.052 1.00 96.12 94 ASP A CA 1
ATOM 680 C C . ASP A 1 94 ? 1.706 21.534 6.844 1.00 96.12 94 ASP A C 1
ATOM 682 O O . ASP A 1 94 ? 0.483 21.403 6.965 1.00 96.12 94 ASP A O 1
ATOM 686 N N . GLU A 1 95 ? 2.316 21.259 5.689 1.00 94.75 95 GLU A N 1
ATOM 687 C CA . GLU A 1 95 ? 1.621 20.794 4.486 1.00 94.75 95 GLU A CA 1
ATOM 688 C C . GLU A 1 95 ? 0.961 19.429 4.714 1.00 94.75 95 GLU A C 1
ATOM 690 O O . GLU A 1 95 ? -0.199 19.216 4.345 1.00 94.75 95 GLU A O 1
ATOM 695 N N . ILE A 1 96 ? 1.665 18.504 5.375 1.00 90.00 96 ILE A N 1
ATOM 696 C CA . ILE A 1 96 ? 1.121 17.189 5.733 1.00 90.00 96 ILE A CA 1
ATOM 697 C C . ILE A 1 96 ? -0.047 17.346 6.717 1.00 90.00 96 ILE A C 1
ATOM 699 O O . ILE A 1 96 ? -1.073 16.666 6.582 1.00 90.00 96 ILE A O 1
ATOM 703 N N . ALA A 1 97 ? 0.068 18.237 7.705 1.00 90.81 97 ALA A N 1
ATOM 704 C CA . ALA A 1 97 ? -1.012 18.526 8.642 1.00 90.81 97 ALA A CA 1
ATOM 705 C C . ALA A 1 97 ? -2.246 19.111 7.932 1.00 90.81 97 ALA A C 1
ATOM 707 O O . ALA A 1 97 ? -3.376 18.708 8.242 1.00 90.81 97 ALA A O 1
ATOM 708 N N . ALA A 1 98 ? -2.038 19.993 6.950 1.00 93.81 98 ALA A N 1
ATOM 709 C CA . ALA A 1 98 ? -3.092 20.567 6.122 1.00 93.81 98 ALA A CA 1
ATOM 710 C C . ALA A 1 98 ? -3.796 19.504 5.262 1.00 93.81 98 ALA A C 1
ATOM 712 O O . ALA A 1 98 ? -5.024 19.412 5.299 1.00 93.81 98 ALA A O 1
ATOM 713 N N . LEU A 1 99 ? -3.054 18.626 4.576 1.00 90.44 99 LEU A N 1
ATOM 714 C CA . LEU A 1 99 ? -3.636 17.521 3.798 1.00 90.44 99 LEU A CA 1
ATOM 715 C C . LEU A 1 99 ? -4.499 16.595 4.666 1.00 90.44 99 LEU A C 1
ATOM 717 O O . LEU A 1 99 ? -5.633 16.274 4.304 1.00 90.44 99 LEU A O 1
ATOM 721 N N . ARG A 1 100 ? -4.017 16.236 5.863 1.00 88.56 100 ARG A N 1
ATOM 722 C CA . ARG A 1 100 ? -4.792 15.444 6.836 1.00 88.56 100 ARG A CA 1
ATOM 723 C C . ARG A 1 100 ? -6.052 16.168 7.310 1.00 88.56 100 ARG A C 1
ATOM 725 O O . ARG A 1 100 ? -7.050 15.525 7.634 1.00 88.56 100 ARG A O 1
ATOM 732 N N . ALA A 1 101 ? -6.016 17.496 7.421 1.00 93.75 101 ALA A N 1
ATOM 733 C CA . ALA A 1 101 ? -7.192 18.284 7.776 1.00 93.75 101 ALA A CA 1
ATOM 734 C C . ALA A 1 101 ? -8.240 18.265 6.657 1.00 93.75 101 ALA A C 1
ATOM 736 O O . ALA A 1 101 ? -9.411 18.015 6.947 1.00 93.75 101 ALA A O 1
ATOM 737 N N . ILE A 1 102 ? -7.816 18.429 5.401 1.00 92.56 102 ILE A N 1
ATOM 738 C CA . ILE A 1 102 ? -8.692 18.335 4.225 1.00 92.56 102 ILE A CA 1
ATOM 739 C C . ILE A 1 102 ? -9.339 16.947 4.148 1.00 92.56 102 ILE A C 1
ATOM 741 O O . ILE A 1 102 ? -10.548 16.831 3.961 1.00 92.56 102 ILE A O 1
ATOM 745 N N . GLU A 1 103 ? -8.573 15.879 4.370 1.00 89.25 103 GLU A N 1
ATOM 746 C CA . GLU A 1 103 ? -9.093 14.507 4.372 1.00 89.25 103 GLU A CA 1
ATOM 747 C C . GLU A 1 103 ? -10.199 14.304 5.424 1.00 89.25 103 GLU A C 1
ATOM 749 O O . GLU A 1 103 ? -11.253 13.726 5.138 1.00 89.25 103 GLU A O 1
ATOM 754 N N . ARG A 1 104 ? -10.002 14.831 6.644 1.00 92.25 104 ARG A N 1
ATOM 755 C CA . ARG A 1 104 ? -11.041 14.825 7.687 1.00 92.25 104 ARG A CA 1
ATOM 756 C C . ARG A 1 104 ? -12.286 15.595 7.249 1.00 92.25 104 ARG A C 1
ATOM 758 O O . ARG A 1 104 ? -13.384 15.068 7.392 1.00 92.25 104 ARG A O 1
ATOM 765 N N . GLN A 1 105 ? -12.121 16.779 6.661 1.00 93.56 105 GLN A N 1
ATOM 766 C CA . GLN A 1 105 ? -13.240 17.586 6.170 1.00 93.56 105 GLN A CA 1
ATOM 767 C C . GLN A 1 105 ? -14.030 16.874 5.065 1.00 93.56 105 GLN A C 1
ATOM 769 O O . GLN A 1 105 ? -15.258 16.869 5.106 1.00 93.56 105 GLN A O 1
ATOM 774 N N . ILE A 1 106 ? -13.358 16.210 4.118 1.00 91.25 106 ILE A N 1
ATOM 775 C CA . ILE A 1 106 ? -14.028 15.413 3.078 1.00 91.25 106 ILE A CA 1
ATOM 776 C C . ILE A 1 106 ? -14.846 14.284 3.709 1.00 91.25 106 ILE A C 1
ATOM 778 O O . ILE A 1 106 ? -15.992 14.055 3.315 1.00 91.25 106 ILE A O 1
ATOM 782 N N . ARG A 1 107 ? -14.280 13.578 4.694 1.00 89.81 107 ARG A N 1
ATOM 783 C CA . ARG A 1 107 ? -14.976 12.500 5.408 1.00 89.81 107 ARG A CA 1
ATOM 784 C C . ARG A 1 107 ? -16.219 13.018 6.136 1.00 89.81 107 ARG A C 1
ATOM 786 O O . ARG A 1 107 ? -17.281 12.402 6.044 1.00 89.81 107 ARG A O 1
ATOM 793 N N . ASP A 1 108 ? -16.105 14.149 6.821 1.00 92.44 108 ASP A N 1
ATOM 794 C CA . ASP A 1 108 ? -17.216 14.753 7.558 1.00 92.44 108 ASP A CA 1
ATOM 795 C C . ASP A 1 108 ? -18.308 15.287 6.618 1.00 92.44 108 ASP A C 1
ATOM 797 O O . ASP A 1 108 ? -19.496 15.076 6.878 1.00 92.44 108 ASP A O 1
ATOM 801 N N . LEU A 1 109 ? -17.936 15.883 5.478 1.00 91.81 109 LEU A N 1
ATOM 802 C CA . LEU A 1 109 ? -18.881 16.267 4.423 1.00 91.81 109 LEU A CA 1
ATOM 803 C C . LEU A 1 109 ? -19.642 15.055 3.885 1.00 91.81 109 LEU A C 1
ATOM 805 O O . LEU A 1 109 ? -20.865 15.092 3.812 1.00 91.81 109 LEU A O 1
ATOM 809 N N . ARG A 1 110 ? -18.962 13.945 3.577 1.00 89.06 110 ARG A N 1
ATOM 810 C CA . ARG A 1 110 ? -19.639 12.721 3.109 1.00 89.06 110 ARG A CA 1
ATOM 811 C C . ARG A 1 110 ? -20.668 12.209 4.116 1.00 89.06 110 ARG A C 1
ATOM 813 O O . ARG A 1 110 ? -21.783 11.871 3.733 1.00 89.06 110 ARG A O 1
ATOM 820 N N . ARG A 1 111 ? -20.317 12.194 5.405 1.00 91.19 111 ARG A N 1
ATOM 821 C CA . ARG A 1 111 ? -21.213 11.742 6.485 1.00 91.19 111 ARG A CA 1
ATOM 822 C C . ARG A 1 111 ? -22.403 12.669 6.704 1.00 91.19 111 ARG A C 1
ATOM 824 O O . ARG A 1 111 ? -23.478 12.200 7.059 1.00 91.19 111 ARG A O 1
ATOM 831 N N . SER A 1 112 ? -22.210 13.969 6.512 1.00 92.62 112 SER A N 1
ATOM 832 C CA . SER A 1 112 ? -23.254 14.980 6.705 1.00 92.62 112 SER A CA 1
ATOM 833 C C . SER A 1 112 ? -24.107 15.239 5.457 1.00 92.62 112 SER A C 1
ATOM 835 O O . SER A 1 112 ? -25.032 16.045 5.522 1.00 92.62 112 SER A O 1
ATOM 837 N N . GLY A 1 113 ? -23.846 14.547 4.340 1.00 92.44 113 GLY A N 1
ATOM 838 C CA . GLY A 1 113 ? -24.559 14.760 3.076 1.00 92.44 113 GLY A CA 1
ATOM 839 C C . GLY A 1 113 ? -24.137 16.033 2.335 1.00 92.44 113 GLY A C 1
ATOM 840 O O . GLY A 1 113 ? -24.937 16.599 1.591 1.00 92.44 113 GLY A O 1
ATOM 841 N N . GLY A 1 114 ? -22.900 16.489 2.551 1.00 92.31 114 GLY A N 1
ATOM 842 C CA . GLY A 1 114 ? -22.286 17.624 1.871 1.00 92.31 114 GLY A CA 1
ATOM 843 C C . GLY A 1 114 ? -22.308 17.499 0.347 1.00 92.31 114 GLY A C 1
ATOM 844 O O . GLY A 1 114 ? -22.413 16.411 -0.229 1.00 92.31 114 GLY A O 1
ATOM 845 N N . SER A 1 115 ? -22.226 18.638 -0.331 1.00 94.31 115 SER A N 1
ATOM 846 C CA . SER A 1 115 ? -22.343 18.692 -1.783 1.00 94.31 115 SER A CA 1
ATOM 847 C C . SER A 1 115 ? -21.082 18.184 -2.486 1.00 94.31 115 SER A C 1
ATOM 849 O O . SER A 1 115 ? -19.952 18.253 -1.993 1.00 94.31 115 SER A O 1
ATOM 851 N N . ARG A 1 116 ? -21.266 17.718 -3.725 1.00 86.56 116 ARG A N 1
ATOM 852 C CA . ARG A 1 116 ? -20.149 17.343 -4.604 1.00 86.56 116 ARG A CA 1
ATOM 853 C C . ARG A 1 116 ? -19.232 18.525 -4.923 1.00 86.56 116 ARG A C 1
ATOM 855 O O . ARG A 1 116 ? -18.052 18.305 -5.180 1.00 86.56 116 ARG A O 1
ATOM 862 N N . ASP A 1 117 ? -19.763 19.744 -4.939 1.00 92.19 117 ASP A N 1
ATOM 863 C CA . ASP A 1 117 ? -18.994 20.951 -5.247 1.00 92.19 117 ASP A CA 1
ATOM 864 C C . ASP A 1 117 ? -18.041 21.301 -4.097 1.00 92.19 117 ASP A C 1
ATOM 866 O O . ASP A 1 117 ? -16.871 21.578 -4.353 1.00 92.19 117 ASP A O 1
ATOM 870 N N . GLU A 1 118 ? -18.487 21.170 -2.843 1.00 92.62 118 GLU A N 1
ATOM 871 C CA . GLU A 1 118 ? -17.639 21.343 -1.651 1.00 92.62 118 GLU A CA 1
ATOM 872 C C . GLU A 1 118 ? -16.507 20.311 -1.608 1.00 92.62 118 GLU A C 1
ATOM 874 O O . GLU A 1 118 ? -15.345 20.660 -1.417 1.00 92.62 118 GLU A O 1
ATOM 879 N N . ILE A 1 119 ? -16.818 19.039 -1.877 1.00 90.31 119 ILE A N 1
ATOM 880 C CA . ILE A 1 119 ? -15.797 17.985 -1.950 1.00 90.31 119 ILE A CA 1
ATOM 881 C C . ILE A 1 119 ? -14.790 18.273 -3.079 1.00 90.31 119 ILE A C 1
ATOM 883 O O . ILE A 1 119 ? -13.588 18.086 -2.895 1.00 90.31 119 ILE A O 1
ATOM 887 N N . ARG A 1 120 ? -15.245 18.746 -4.251 1.00 90.44 120 ARG A N 1
ATOM 888 C CA . ARG A 1 120 ? -14.336 19.125 -5.350 1.00 90.44 120 ARG A CA 1
ATOM 889 C C . ARG A 1 120 ? -13.458 20.323 -4.997 1.00 90.44 120 ARG A C 1
ATOM 891 O O . ARG A 1 120 ? -12.299 20.327 -5.405 1.00 90.44 120 ARG A O 1
ATOM 898 N N . ALA A 1 121 ? -13.976 21.301 -4.258 1.00 93.88 121 ALA A N 1
ATOM 899 C CA . ALA A 1 121 ? -13.187 22.435 -3.786 1.00 93.88 121 ALA A CA 1
ATOM 900 C C . ALA A 1 121 ? -12.040 21.968 -2.876 1.00 93.88 121 ALA A C 1
ATOM 902 O O . ALA A 1 121 ? -10.886 22.298 -3.140 1.00 93.88 121 ALA A O 1
ATOM 903 N N . LEU A 1 122 ? -12.332 21.086 -1.914 1.00 93.25 122 LEU A N 1
ATOM 904 C CA . LEU A 1 122 ? -11.326 20.479 -1.035 1.00 93.25 122 LEU A CA 1
ATOM 905 C C . LEU A 1 122 ? -10.261 19.683 -1.804 1.00 93.25 122 LEU A C 1
ATOM 907 O O . LEU A 1 122 ? -9.075 19.769 -1.495 1.00 93.25 122 LEU A O 1
ATOM 911 N N . PHE A 1 123 ? -10.647 18.952 -2.854 1.00 91.25 123 PHE A N 1
ATOM 912 C CA . PHE A 1 123 ? -9.668 18.311 -3.739 1.00 91.25 123 PHE A CA 1
ATOM 913 C C . PHE A 1 123 ? -8.794 19.318 -4.497 1.00 91.25 123 PHE A C 1
ATOM 915 O O . PHE A 1 123 ? -7.620 19.038 -4.739 1.00 91.25 123 PHE A O 1
ATOM 922 N N . GLY A 1 124 ? -9.342 20.473 -4.879 1.00 89.88 124 GLY A N 1
ATOM 923 C CA . GLY A 1 124 ? -8.578 21.564 -5.481 1.00 89.88 124 GLY A CA 1
ATOM 924 C C . GLY A 1 124 ? -7.536 22.141 -4.520 1.00 89.88 124 GLY A C 1
ATOM 925 O O . GLY A 1 124 ? -6.390 22.342 -4.916 1.00 89.88 124 GLY A O 1
ATOM 926 N N . GLU A 1 125 ? -7.908 22.334 -3.254 1.00 94.31 125 GLU A N 1
ATOM 927 C CA . GLU A 1 125 ? -6.994 22.780 -2.195 1.00 94.31 125 GLU A CA 1
ATOM 928 C C . GLU A 1 125 ? -5.883 21.759 -1.938 1.00 94.31 125 GLU A C 1
ATOM 930 O O . GLU A 1 125 ? -4.704 22.110 -1.981 1.00 94.31 125 GLU A O 1
ATOM 935 N N . ALA A 1 126 ? -6.234 20.479 -1.768 1.00 88.81 126 ALA A N 1
ATOM 936 C CA . ALA A 1 126 ? -5.248 19.412 -1.595 1.00 88.81 126 ALA A CA 1
ATOM 937 C C . ALA A 1 126 ? -4.282 19.346 -2.783 1.00 88.81 126 ALA A C 1
ATOM 939 O O . ALA A 1 126 ? -3.073 19.214 -2.600 1.00 88.81 126 ALA A O 1
ATOM 940 N N . ARG A 1 127 ? -4.800 19.492 -4.009 1.00 87.75 127 ARG A N 1
ATOM 941 C CA . ARG A 1 127 ? -3.973 19.521 -5.214 1.00 87.75 127 ARG A CA 1
ATOM 942 C C . ARG A 1 127 ? -2.969 20.671 -5.196 1.00 87.75 127 ARG A C 1
ATOM 944 O O . ARG A 1 127 ? -1.821 20.439 -5.547 1.00 87.75 127 ARG A O 1
ATOM 951 N N . ALA A 1 128 ? -3.373 21.871 -4.791 1.00 91.81 128 ALA A N 1
ATOM 952 C CA . ALA A 1 128 ? -2.463 23.013 -4.735 1.00 91.81 128 ALA A CA 1
ATOM 953 C C . ALA A 1 128 ? -1.302 22.781 -3.752 1.00 91.81 128 ALA A C 1
ATOM 955 O O . ALA A 1 128 ? -0.163 23.113 -4.070 1.00 91.81 128 ALA A O 1
ATOM 956 N N . ILE A 1 129 ? -1.576 22.159 -2.598 1.00 90.50 129 ILE A N 1
ATOM 957 C CA . ILE A 1 129 ? -0.540 21.786 -1.620 1.00 90.50 129 ILE A CA 1
ATOM 958 C C . ILE A 1 129 ? 0.417 20.749 -2.227 1.00 90.50 129 ILE A C 1
ATOM 960 O O . ILE A 1 129 ? 1.633 20.907 -2.161 1.00 90.50 129 ILE A O 1
ATOM 964 N N . LEU A 1 130 ? -0.124 19.709 -2.869 1.00 86.31 130 LEU A N 1
ATOM 965 C CA . LEU A 1 130 ? 0.674 18.662 -3.516 1.00 86.31 130 LEU A CA 1
ATOM 966 C C . LEU A 1 130 ? 1.530 19.193 -4.672 1.00 86.31 130 LEU A C 1
ATOM 968 O O . LEU A 1 130 ? 2.688 18.803 -4.795 1.00 86.31 130 LEU A O 1
ATOM 972 N N . ASP A 1 131 ? 0.974 20.079 -5.501 1.00 84.50 131 ASP A N 1
ATOM 973 C CA . ASP A 1 131 ? 1.700 20.726 -6.595 1.00 84.50 131 ASP A CA 1
ATOM 974 C C . ASP A 1 131 ? 2.847 21.601 -6.035 1.00 84.50 131 ASP A C 1
ATOM 976 O O . ASP A 1 131 ? 3.915 21.660 -6.640 1.00 84.50 131 ASP A O 1
ATOM 980 N N . GLY A 1 132 ? 2.668 22.217 -4.857 1.00 90.31 132 GLY A N 1
ATOM 981 C CA . GLY A 1 132 ? 3.710 22.986 -4.165 1.00 90.31 132 GLY A CA 1
ATOM 982 C C . GLY A 1 132 ? 4.889 22.149 -3.655 1.00 90.31 132 GLY A C 1
ATOM 983 O O . GLY A 1 132 ? 6.016 22.627 -3.676 1.00 90.31 132 GLY A O 1
ATOM 984 N N . MET A 1 133 ? 4.651 20.894 -3.266 1.00 91.00 133 MET A N 1
ATOM 985 C CA . MET A 1 133 ? 5.686 19.959 -2.788 1.00 91.00 133 MET A CA 1
ATOM 986 C C . MET A 1 133 ? 6.315 19.110 -3.915 1.00 91.00 133 MET A C 1
ATOM 988 O O . MET A 1 133 ? 7.119 18.215 -3.655 1.00 91.00 133 MET A O 1
ATOM 992 N N . ALA A 1 134 ? 5.919 19.314 -5.177 1.00 83.19 134 ALA A N 1
ATOM 993 C CA . ALA A 1 134 ? 6.250 18.404 -6.278 1.00 83.19 134 ALA A CA 1
ATOM 994 C C . ALA A 1 134 ? 7.761 18.264 -6.544 1.00 83.19 134 ALA A C 1
ATOM 996 O O . ALA A 1 134 ? 8.240 17.152 -6.793 1.00 83.19 134 ALA A O 1
ATOM 997 N N . ASP A 1 135 ? 8.506 19.367 -6.479 1.00 88.00 135 ASP A N 1
ATOM 998 C CA . ASP A 1 135 ? 9.954 19.362 -6.703 1.00 88.00 135 ASP A CA 1
ATOM 999 C C . ASP A 1 135 ? 10.691 18.661 -5.552 1.00 88.00 135 ASP A C 1
ATOM 1001 O O . ASP A 1 135 ? 11.568 17.826 -5.797 1.00 88.00 135 ASP A O 1
ATOM 1005 N N . ASP A 1 136 ? 10.271 18.900 -4.309 1.00 89.81 136 ASP A N 1
ATOM 1006 C CA . ASP A 1 136 ? 10.844 18.250 -3.128 1.00 89.81 136 ASP A CA 1
ATOM 1007 C C . ASP A 1 136 ? 10.547 16.744 -3.127 1.00 89.81 136 ASP A C 1
ATOM 1009 O O . ASP A 1 136 ? 11.408 15.928 -2.783 1.00 89.81 136 ASP A O 1
ATOM 1013 N N . PHE A 1 137 ? 9.379 16.325 -3.632 1.00 82.50 137 PHE A N 1
ATOM 1014 C CA . PHE A 1 137 ? 9.117 14.906 -3.888 1.00 82.50 137 PHE A CA 1
ATOM 1015 C C . PHE A 1 137 ? 10.064 14.306 -4.911 1.00 82.50 137 PHE A C 1
ATOM 1017 O O . PHE A 1 137 ? 10.558 13.192 -4.710 1.00 82.50 137 PHE A O 1
ATOM 1024 N N . ALA A 1 138 ? 10.296 15.000 -6.024 1.00 79.69 138 ALA A N 1
ATOM 1025 C CA . ALA A 1 138 ? 11.218 14.522 -7.043 1.00 79.69 138 ALA A CA 1
ATOM 1026 C C . ALA A 1 138 ? 12.638 14.387 -6.468 1.00 79.69 138 ALA A C 1
ATOM 1028 O O . ALA A 1 138 ? 13.317 13.389 -6.734 1.00 79.69 138 ALA A O 1
ATOM 1029 N N . ALA A 1 139 ? 13.050 15.333 -5.620 1.00 88.25 139 ALA A N 1
ATOM 1030 C CA . ALA A 1 139 ? 14.317 15.287 -4.905 1.00 88.25 139 ALA A CA 1
ATOM 1031 C C . ALA A 1 139 ? 14.392 14.093 -3.937 1.00 88.25 139 ALA A C 1
ATOM 1033 O O . ALA A 1 139 ? 15.349 13.318 -4.013 1.00 88.25 139 ALA A O 1
ATOM 1034 N N . LEU A 1 140 ? 13.368 13.871 -3.102 1.00 88.88 140 LEU A N 1
ATOM 1035 C CA . LEU A 1 140 ? 13.291 12.719 -2.195 1.00 88.88 140 LEU A CA 1
ATOM 1036 C C . LEU A 1 140 ? 13.377 11.390 -2.959 1.00 88.88 140 LEU A C 1
ATOM 1038 O O . LEU A 1 140 ? 14.155 10.508 -2.594 1.00 88.88 140 LEU A O 1
ATOM 1042 N N . GLN A 1 141 ? 12.609 11.240 -4.042 1.00 83.12 141 GLN A N 1
ATOM 1043 C CA . GLN A 1 141 ? 12.633 10.032 -4.873 1.00 83.12 141 GLN A CA 1
ATOM 1044 C C . GLN A 1 141 ? 14.015 9.799 -5.488 1.00 83.12 141 GLN A C 1
ATOM 1046 O O . GLN A 1 141 ? 14.508 8.671 -5.484 1.00 83.12 141 GLN A O 1
ATOM 1051 N N . SER A 1 142 ? 14.664 10.858 -5.978 1.00 84.12 142 SER A N 1
ATOM 1052 C CA . SER A 1 142 ? 16.025 10.777 -6.510 1.00 84.12 142 SER A CA 1
ATOM 1053 C C . SER A 1 142 ? 17.037 10.366 -5.436 1.00 84.12 142 SER A C 1
ATOM 1055 O O . SER A 1 142 ? 17.898 9.527 -5.702 1.00 84.12 142 SER A O 1
ATOM 1057 N N . ALA A 1 143 ? 16.931 10.919 -4.225 1.00 90.56 143 ALA A N 1
ATOM 1058 C CA . ALA A 1 143 ? 17.801 10.572 -3.105 1.00 90.56 143 ALA A CA 1
ATOM 1059 C C . ALA A 1 143 ? 17.630 9.101 -2.700 1.00 90.56 143 ALA A C 1
ATOM 1061 O O . ALA A 1 143 ? 18.609 8.365 -2.617 1.00 90.56 143 ALA A O 1
ATOM 1062 N N . ILE A 1 144 ? 16.387 8.633 -2.564 1.00 87.12 144 ILE A N 1
ATOM 1063 C CA . ILE A 1 144 ? 16.082 7.224 -2.278 1.00 87.12 144 ILE A CA 1
ATOM 1064 C C . ILE A 1 144 ? 16.605 6.309 -3.398 1.00 87.12 144 ILE A C 1
ATOM 1066 O O . ILE A 1 144 ? 17.184 5.259 -3.124 1.00 87.12 144 ILE A O 1
ATOM 1070 N N . TRP A 1 145 ? 16.456 6.702 -4.668 1.00 86.25 145 TRP A N 1
ATOM 1071 C CA . TRP A 1 145 ? 16.961 5.927 -5.807 1.00 86.25 145 TRP A CA 1
ATOM 1072 C C . TRP A 1 145 ? 18.489 5.752 -5.786 1.00 86.25 145 TRP A C 1
ATOM 1074 O O . TRP A 1 145 ? 19.018 4.728 -6.242 1.00 86.25 145 TRP A O 1
ATOM 1084 N N . ALA A 1 146 ? 19.207 6.734 -5.237 1.00 94.31 146 ALA A N 1
ATOM 1085 C CA . ALA A 1 146 ? 20.656 6.693 -5.094 1.00 94.31 146 ALA A CA 1
ATOM 1086 C C . ALA A 1 146 ? 21.126 5.658 -4.055 1.00 94.31 146 ALA A C 1
ATOM 1088 O O . ALA A 1 146 ? 22.189 5.071 -4.259 1.00 94.31 146 ALA A O 1
ATOM 1089 N N . VAL A 1 147 ? 20.318 5.370 -3.023 1.00 93.12 147 VAL A N 1
ATOM 1090 C CA . VAL A 1 147 ? 20.629 4.379 -1.970 1.00 93.12 147 VAL A CA 1
ATOM 1091 C C . VAL A 1 147 ? 20.696 2.949 -2.520 1.00 93.12 147 VAL A C 1
ATOM 1093 O O . VAL A 1 147 ? 21.456 2.109 -2.029 1.00 93.12 147 VAL A O 1
ATOM 1096 N N . TYR A 1 148 ? 19.925 2.638 -3.564 1.00 89.25 148 TYR A N 1
ATOM 1097 C CA . TYR A 1 148 ? 19.955 1.314 -4.184 1.00 89.25 148 TYR A CA 1
ATOM 1098 C C . TYR A 1 148 ? 21.281 1.040 -4.903 1.00 89.25 148 TYR A C 1
ATOM 1100 O O . TYR A 1 148 ? 21.879 1.900 -5.552 1.00 89.25 148 TYR A O 1
ATOM 1108 N N . THR A 1 149 ? 21.716 -0.216 -4.873 1.00 95.44 149 THR A N 1
ATOM 1109 C CA . THR A 1 149 ? 22.833 -0.689 -5.696 1.00 95.44 149 THR A CA 1
ATOM 1110 C C . THR A 1 149 ? 22.445 -0.729 -7.181 1.00 95.44 149 THR A C 1
ATOM 1112 O O . THR A 1 149 ? 21.259 -0.817 -7.517 1.00 95.44 149 THR A O 1
ATOM 1115 N N . PRO A 1 150 ? 23.420 -0.740 -8.112 1.00 96.88 150 PRO A N 1
ATOM 1116 C CA . PRO A 1 150 ? 23.131 -0.926 -9.534 1.00 96.88 150 PRO A CA 1
ATOM 1117 C C . PRO A 1 150 ? 22.325 -2.198 -9.842 1.00 96.88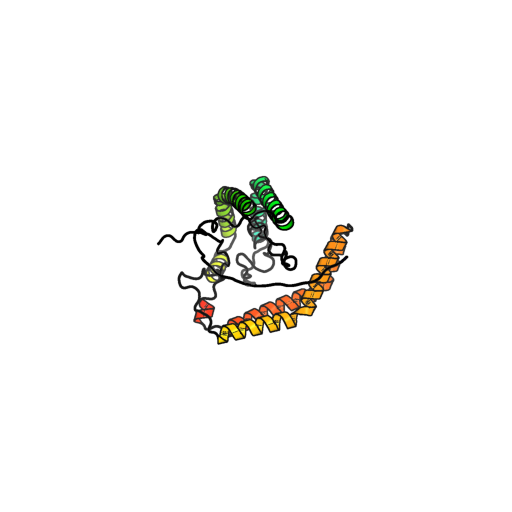 150 PRO A C 1
ATOM 1119 O O . PRO A 1 150 ? 21.428 -2.153 -10.678 1.00 96.88 150 PRO A O 1
ATOM 1122 N N . ALA A 1 151 ? 22.602 -3.310 -9.148 1.00 94.62 151 ALA A N 1
ATOM 1123 C CA . ALA A 1 151 ? 21.881 -4.571 -9.337 1.00 94.62 151 ALA A CA 1
ATOM 1124 C C . ALA A 1 151 ? 20.420 -4.479 -8.864 1.00 94.62 151 ALA A C 1
ATOM 1126 O O . ALA A 1 151 ? 19.517 -4.908 -9.580 1.00 94.62 151 ALA A O 1
ATOM 1127 N N . GLN A 1 152 ? 20.179 -3.856 -7.705 1.00 90.19 152 GLN A N 1
ATOM 1128 C CA . GLN A 1 152 ? 18.825 -3.586 -7.211 1.00 90.19 152 GLN A CA 1
ATOM 1129 C C . GLN A 1 152 ? 18.051 -2.681 -8.178 1.00 90.19 152 GLN A C 1
ATOM 1131 O O . GLN A 1 152 ? 16.925 -3.009 -8.542 1.00 90.19 152 GLN A O 1
ATOM 1136 N N . ARG A 1 153 ? 18.660 -1.587 -8.658 1.00 89.38 153 ARG A N 1
ATOM 1137 C CA . ARG A 1 153 ? 18.032 -0.692 -9.646 1.00 89.38 153 ARG A CA 1
ATOM 1138 C C . ARG A 1 153 ? 17.670 -1.420 -10.936 1.00 89.38 153 ARG A C 1
ATOM 1140 O O . ARG A 1 153 ? 16.541 -1.298 -11.397 1.00 89.38 153 ARG A O 1
ATOM 1147 N N . ALA A 1 154 ? 18.592 -2.217 -11.475 1.00 89.06 154 ALA A N 1
ATOM 1148 C CA . ALA A 1 154 ? 18.348 -3.006 -12.678 1.00 89.06 154 ALA A CA 1
ATOM 1149 C C . ALA A 1 154 ? 17.193 -4.001 -12.485 1.00 89.06 154 ALA A C 1
ATOM 1151 O O . ALA A 1 154 ? 16.353 -4.152 -13.372 1.00 89.06 154 ALA A O 1
ATOM 1152 N N . TRP A 1 155 ? 17.113 -4.646 -11.317 1.00 87.00 155 TRP A N 1
ATOM 1153 C CA . TRP A 1 155 ? 15.994 -5.523 -10.990 1.00 87.00 155 TRP A CA 1
ATOM 1154 C C . TRP A 1 155 ? 14.675 -4.748 -10.921 1.00 87.00 155 TRP A C 1
ATOM 1156 O O . TRP A 1 155 ? 13.710 -5.152 -11.566 1.00 87.00 155 TRP A O 1
ATOM 1166 N N . ILE A 1 156 ? 14.637 -3.614 -10.212 1.00 82.06 156 ILE A N 1
ATOM 1167 C CA . ILE A 1 156 ? 13.429 -2.786 -10.078 1.00 82.06 156 ILE A CA 1
ATOM 1168 C C . ILE A 1 156 ? 12.958 -2.293 -11.449 1.00 82.06 156 ILE A C 1
ATOM 1170 O O . ILE A 1 156 ? 11.771 -2.355 -11.745 1.00 82.06 156 ILE A O 1
ATOM 1174 N N . GLU A 1 157 ? 13.864 -1.836 -12.313 1.00 80.31 157 GLU A N 1
ATOM 1175 C CA . GLU A 1 157 ? 13.522 -1.395 -13.668 1.00 80.31 157 GLU A CA 1
ATOM 1176 C C . GLU A 1 157 ? 12.987 -2.540 -14.534 1.00 80.31 157 GLU A C 1
ATOM 1178 O O . GLU A 1 157 ? 11.986 -2.365 -15.234 1.00 80.31 157 GLU A O 1
ATOM 1183 N N . ALA A 1 158 ? 13.606 -3.722 -14.457 1.00 79.69 158 ALA A N 1
ATOM 1184 C CA . ALA A 1 158 ? 13.164 -4.907 -15.190 1.00 79.69 158 ALA A CA 1
ATOM 1185 C C . ALA A 1 158 ? 11.778 -5.403 -14.740 1.00 79.69 158 ALA A C 1
ATOM 1187 O O . ALA A 1 158 ? 11.026 -5.932 -15.560 1.00 79.69 158 ALA A O 1
ATOM 1188 N N . HIS A 1 159 ? 11.434 -5.193 -13.466 1.00 75.44 159 HIS A N 1
ATOM 1189 C CA . HIS A 1 159 ? 10.177 -5.629 -12.850 1.00 75.44 159 HIS A CA 1
ATOM 1190 C C . HIS A 1 159 ? 9.198 -4.474 -12.600 1.00 75.44 159 HIS A C 1
ATOM 1192 O O . HIS A 1 159 ? 8.168 -4.657 -11.950 1.00 75.44 159 HIS A O 1
ATOM 1198 N N . ARG A 1 160 ? 9.483 -3.278 -13.132 1.00 69.69 160 ARG A N 1
ATOM 1199 C CA . ARG A 1 160 ? 8.616 -2.111 -12.968 1.00 69.69 160 ARG A CA 1
ATOM 1200 C C . ARG A 1 160 ? 7.255 -2.402 -13.604 1.00 69.69 160 ARG A C 1
ATOM 1202 O O . ARG A 1 160 ? 7.221 -2.809 -14.772 1.00 69.69 160 ARG A O 1
ATOM 1209 N N . PRO A 1 161 ? 6.132 -2.126 -12.911 1.00 62.28 161 PRO A N 1
ATOM 1210 C CA . PRO A 1 161 ? 4.816 -2.196 -13.525 1.00 62.28 161 PRO A CA 1
ATOM 1211 C C . PRO A 1 161 ? 4.794 -1.351 -14.797 1.00 62.28 161 PRO A C 1
ATOM 1213 O O . PRO A 1 161 ? 4.993 -0.134 -14.761 1.00 62.28 161 PRO A O 1
ATOM 1216 N N . ARG A 1 162 ? 4.588 -1.997 -15.945 1.00 61.41 162 ARG A N 1
ATOM 1217 C CA . ARG A 1 162 ? 4.482 -1.283 -17.216 1.00 61.41 162 ARG A CA 1
ATOM 1218 C C . ARG A 1 162 ? 3.152 -0.547 -17.229 1.00 61.41 162 ARG A C 1
ATOM 1220 O O . ARG A 1 162 ? 2.117 -1.147 -16.961 1.00 61.41 162 ARG A O 1
ATOM 1227 N N . VAL A 1 163 ? 3.168 0.747 -17.540 1.00 57.22 163 VAL A N 1
ATOM 1228 C CA . VAL A 1 163 ? 1.932 1.477 -17.839 1.00 57.22 163 VAL A CA 1
ATOM 1229 C C . VAL A 1 163 ? 1.368 0.869 -19.116 1.00 57.22 163 VAL A C 1
ATOM 1231 O O . VAL A 1 163 ? 2.095 0.736 -20.103 1.00 57.22 163 VAL A O 1
ATOM 1234 N N . CYS A 1 164 ? 0.101 0.451 -19.094 1.00 60.94 164 CYS A N 1
ATOM 1235 C CA . CYS A 1 164 ? -0.545 -0.066 -20.294 1.00 60.94 164 CYS A CA 1
ATOM 1236 C C . CYS A 1 164 ? -0.394 0.975 -21.417 1.00 60.94 164 CYS A C 1
ATOM 1238 O O . CYS A 1 164 ? -0.696 2.151 -21.206 1.00 60.94 164 CYS A O 1
ATOM 1240 N N . GLY A 1 165 ? 0.094 0.564 -22.592 1.00 59.84 165 GLY A N 1
ATOM 1241 C CA . GLY A 1 165 ? 0.210 1.460 -23.745 1.00 59.84 165 GLY A CA 1
ATOM 1242 C C . GLY A 1 165 ? -1.152 2.032 -24.177 1.00 59.84 165 GLY A C 1
ATOM 1243 O O . GLY A 1 165 ? -2.189 1.604 -23.668 1.00 59.84 165 GLY A O 1
ATOM 1244 N N . PRO A 1 166 ? -1.196 2.955 -25.155 1.00 60.75 166 PRO A N 1
ATOM 1245 C CA . PRO A 1 166 ? -2.443 3.582 -25.620 1.00 60.75 166 PRO A CA 1
ATOM 1246 C C . PRO A 1 166 ? -3.503 2.577 -26.106 1.00 60.75 166 PRO A C 1
ATOM 1248 O O . PRO A 1 166 ? -4.695 2.872 -26.065 1.00 60.75 166 PRO A O 1
ATOM 1251 N N . ASN A 1 167 ? -3.080 1.374 -26.503 1.00 61.94 167 ASN A N 1
ATOM 1252 C CA . ASN A 1 167 ? -3.960 0.284 -26.932 1.00 61.94 167 ASN A CA 1
ATOM 1253 C C . ASN A 1 167 ? -4.451 -0.614 -25.777 1.00 61.94 167 ASN A C 1
ATOM 1255 O O . ASN A 1 167 ? -5.205 -1.553 -26.020 1.00 61.94 167 ASN A O 1
ATOM 1259 N N . GLY A 1 168 ? -4.059 -0.321 -24.533 1.00 61.59 168 GLY A N 1
ATOM 1260 C CA . GLY A 1 168 ? -4.363 -1.132 -23.355 1.00 61.59 168 GLY A CA 1
ATOM 1261 C C . GLY A 1 168 ? -3.655 -2.494 -23.354 1.00 61.59 168 GLY A C 1
ATOM 1262 O O . GLY A 1 168 ? -2.905 -2.811 -24.281 1.00 61.59 168 GLY A O 1
ATOM 1263 N N . PRO A 1 169 ? -3.857 -3.311 -22.306 1.00 66.88 169 PRO A N 1
ATOM 1264 C CA . PRO A 1 169 ? -3.509 -4.724 -22.374 1.00 66.88 169 PRO A CA 1
ATOM 1265 C C . PRO A 1 169 ? -4.371 -5.418 -23.448 1.00 66.88 169 PRO A C 1
ATOM 1267 O O . PRO A 1 169 ? -5.497 -4.970 -23.707 1.00 66.88 169 PRO A O 1
ATOM 1270 N N . PRO A 1 170 ? -3.897 -6.524 -24.055 1.00 73.94 170 PRO A N 1
ATOM 1271 C CA . PRO A 1 170 ? -4.732 -7.360 -24.903 1.00 73.94 170 PRO A CA 1
ATOM 1272 C C . PRO A 1 170 ? -6.012 -7.721 -24.149 1.00 73.94 170 PRO A C 1
ATOM 1274 O O . PRO A 1 170 ? -5.969 -8.072 -22.965 1.00 73.94 170 PRO A O 1
ATOM 1277 N N . ARG A 1 171 ? -7.163 -7.610 -24.819 1.00 80.75 171 ARG A N 1
ATOM 1278 C CA . ARG A 1 171 ? -8.450 -7.904 -24.183 1.00 80.75 171 ARG A CA 1
ATOM 1279 C C . ARG A 1 171 ? -8.479 -9.360 -23.720 1.00 80.75 171 ARG A C 1
ATOM 1281 O O . ARG A 1 171 ? -7.982 -10.250 -24.411 1.00 80.75 171 ARG A O 1
ATOM 1288 N N . LEU A 1 172 ? -9.066 -9.585 -22.550 1.00 82.56 172 LEU A N 1
ATOM 1289 C CA . LEU A 1 172 ? -9.420 -10.926 -22.100 1.00 82.56 172 LEU A CA 1
ATOM 1290 C C . LEU A 1 172 ? -10.570 -11.448 -22.967 1.00 82.56 172 LEU A C 1
ATOM 1292 O O . LEU A 1 172 ? -11.453 -10.678 -23.347 1.00 82.56 172 LEU A O 1
ATOM 1296 N N . THR A 1 173 ? -10.543 -12.739 -23.275 1.00 85.56 173 THR A N 1
ATOM 1297 C CA . THR A 1 173 ? -11.682 -13.437 -23.890 1.00 85.56 173 THR A CA 1
ATOM 1298 C C . THR A 1 173 ? -12.834 -13.554 -22.893 1.00 85.56 173 THR A C 1
ATOM 1300 O O . THR A 1 173 ? -12.618 -13.481 -21.679 1.00 85.56 173 THR A O 1
ATOM 1303 N N . ASP A 1 174 ? -14.057 -13.754 -23.383 1.00 83.25 174 ASP A N 1
ATOM 1304 C CA . ASP A 1 174 ? -15.224 -13.923 -22.511 1.00 83.25 174 ASP A CA 1
ATOM 1305 C C . ASP A 1 174 ? -15.064 -15.158 -21.608 1.00 83.25 174 ASP A C 1
ATOM 1307 O O . ASP A 1 174 ? -15.405 -15.111 -20.423 1.00 83.25 174 ASP A O 1
ATOM 1311 N N . GLU A 1 175 ? -14.446 -16.227 -22.121 1.00 89.94 175 GLU A N 1
ATOM 1312 C CA . GLU A 1 175 ? -14.109 -17.428 -21.358 1.00 89.94 175 GLU A CA 1
ATOM 1313 C C . GLU A 1 175 ? -13.105 -17.131 -20.235 1.00 89.94 175 GLU A C 1
ATOM 1315 O O . GLU A 1 175 ? -13.310 -17.554 -19.095 1.00 89.94 175 GLU A O 1
ATOM 1320 N N . GLN A 1 176 ? -12.046 -16.360 -20.514 1.00 84.94 176 GLN A N 1
ATOM 1321 C CA . GLN A 1 176 ? -11.083 -15.935 -19.490 1.00 84.94 176 GLN A CA 1
ATOM 1322 C C . GLN A 1 176 ? -11.742 -15.055 -18.425 1.00 84.94 176 GLN A C 1
ATOM 1324 O O . GLN A 1 176 ? -11.480 -15.231 -17.236 1.00 84.94 176 GLN A O 1
ATOM 1329 N N . VAL A 1 177 ? -12.616 -14.123 -18.821 1.00 85.12 177 VAL A N 1
ATOM 1330 C CA . VAL A 1 177 ? -13.355 -13.270 -17.877 1.00 85.12 177 VAL A CA 1
ATOM 1331 C C . VAL A 1 177 ? -14.254 -14.114 -16.973 1.00 85.12 177 VAL A C 1
ATOM 1333 O O . VAL A 1 177 ? -14.276 -13.891 -15.761 1.00 85.12 177 VAL A O 1
ATOM 1336 N N . ALA A 1 178 ? -14.977 -15.086 -17.534 1.00 83.94 178 ALA A N 1
ATOM 1337 C CA . ALA A 1 178 ? -15.812 -16.001 -16.764 1.00 83.94 178 ALA A CA 1
ATOM 1338 C C . ALA A 1 178 ? -14.978 -16.837 -15.777 1.00 83.94 178 ALA A C 1
ATOM 1340 O O . ALA A 1 178 ? -15.323 -16.909 -14.598 1.00 83.94 178 ALA A O 1
ATOM 1341 N N . ALA A 1 179 ? -13.844 -17.386 -16.222 1.00 88.06 179 ALA A N 1
ATOM 1342 C CA . ALA A 1 179 ? -12.945 -18.171 -15.379 1.00 88.06 179 ALA A CA 1
ATOM 1343 C C . ALA A 1 179 ? -12.326 -17.341 -14.240 1.00 88.06 179 ALA A C 1
ATOM 1345 O O . ALA A 1 179 ? -12.326 -17.777 -13.092 1.00 88.06 179 ALA A O 1
ATOM 1346 N N . ILE A 1 180 ? -11.875 -16.110 -14.511 1.00 82.25 180 ILE A N 1
ATOM 1347 C CA . ILE A 1 180 ? -11.333 -15.208 -13.480 1.00 82.25 180 ILE A CA 1
ATOM 1348 C C . ILE A 1 180 ? -12.408 -14.838 -12.449 1.00 82.25 180 ILE A C 1
ATOM 1350 O O . ILE A 1 180 ? -12.115 -14.763 -11.256 1.00 82.25 180 ILE A O 1
ATOM 1354 N N . ARG A 1 181 ? -13.657 -14.611 -12.876 1.00 85.44 181 ARG A N 1
ATOM 1355 C CA . ARG A 1 181 ? -14.773 -14.364 -11.946 1.00 85.44 181 ARG A CA 1
ATOM 1356 C C . ARG A 1 181 ? -15.037 -15.572 -11.054 1.00 85.44 181 ARG A C 1
ATOM 1358 O O . ARG A 1 181 ? -15.181 -15.387 -9.851 1.00 85.44 181 ARG A O 1
ATOM 1365 N N . ALA A 1 182 ? -15.043 -16.776 -11.623 1.00 89.81 182 ALA A N 1
ATOM 1366 C CA . ALA A 1 182 ? -15.209 -18.009 -10.862 1.00 89.81 182 ALA A CA 1
ATOM 1367 C C . ALA A 1 182 ? -14.069 -18.218 -9.849 1.00 89.81 182 ALA A C 1
ATOM 1369 O O . ALA A 1 182 ? -14.343 -18.517 -8.693 1.00 89.81 182 ALA A O 1
ATOM 1370 N N . LEU A 1 183 ? -12.808 -17.976 -10.237 1.00 87.88 183 LEU A N 1
ATOM 1371 C CA . LEU A 1 183 ? -11.659 -18.035 -9.322 1.00 87.88 183 LEU A CA 1
ATOM 1372 C C . LEU A 1 183 ? -11.788 -17.035 -8.167 1.00 87.88 183 LEU A C 1
ATOM 1374 O O . LEU A 1 183 ? -11.537 -17.383 -7.019 1.00 87.88 183 LEU A O 1
ATOM 1378 N N . ARG A 1 184 ? -12.211 -15.797 -8.454 1.00 85.38 184 ARG A N 1
ATOM 1379 C CA . ARG A 1 184 ? -12.436 -14.778 -7.417 1.00 85.38 184 ARG A CA 1
ATOM 1380 C C . ARG A 1 184 ? -13.557 -15.168 -6.465 1.00 85.38 184 ARG A C 1
ATOM 1382 O O . ARG A 1 184 ? -13.407 -14.970 -5.267 1.00 85.38 184 ARG A O 1
ATOM 1389 N N . GLN A 1 185 ? -14.657 -15.703 -6.987 1.00 88.56 185 GLN A N 1
ATOM 1390 C CA . GLN A 1 185 ? -15.754 -16.192 -6.160 1.00 88.56 185 GLN A CA 1
ATOM 1391 C C . GLN A 1 185 ? -15.287 -17.343 -5.260 1.00 88.56 185 GLN A C 1
ATOM 1393 O O . GLN A 1 185 ? -15.473 -17.269 -4.053 1.00 88.56 185 GLN A O 1
ATOM 1398 N N . ALA A 1 186 ? -14.609 -18.344 -5.826 1.00 91.31 186 ALA A N 1
ATOM 1399 C CA . ALA A 1 186 ? -14.076 -19.473 -5.069 1.00 91.31 186 ALA A CA 1
ATOM 1400 C C . ALA A 1 186 ? -13.072 -19.028 -3.993 1.00 91.31 186 ALA A C 1
ATOM 1402 O O . ALA A 1 186 ? -13.111 -19.537 -2.881 1.00 91.31 186 ALA A O 1
ATOM 1403 N N . PHE A 1 187 ? -12.213 -18.046 -4.295 1.00 90.56 187 PHE A N 1
ATOM 1404 C CA . PHE A 1 187 ? -11.326 -17.435 -3.306 1.00 90.56 187 PHE A CA 1
ATOM 1405 C C . PHE A 1 187 ? -12.124 -16.821 -2.151 1.00 90.56 187 PHE A C 1
ATOM 1407 O O . PHE A 1 187 ? -11.885 -17.191 -1.007 1.00 90.56 187 PHE A O 1
ATOM 1414 N N . GLN A 1 188 ? -13.093 -15.945 -2.445 1.00 90.81 188 GLN A N 1
ATOM 1415 C CA . GLN A 1 188 ? -13.921 -15.287 -1.424 1.00 90.81 188 GLN A CA 1
ATOM 1416 C C . GLN A 1 188 ? -14.663 -16.297 -0.545 1.00 90.81 188 GLN A C 1
ATOM 1418 O O . GLN A 1 188 ? -14.704 -16.130 0.666 1.00 90.81 188 GLN A O 1
ATOM 1423 N N . GLU A 1 189 ? -15.210 -17.355 -1.145 1.00 92.69 189 GLU A N 1
ATOM 1424 C CA . GLU A 1 189 ? -15.852 -18.449 -0.412 1.00 92.69 189 GLU A CA 1
ATOM 1425 C C . GLU A 1 189 ? -14.842 -19.215 0.456 1.00 92.69 189 GLU A C 1
ATOM 1427 O O . GLU A 1 189 ? -15.158 -19.567 1.587 1.00 92.69 189 GLU A O 1
ATOM 1432 N N . SER A 1 190 ? -13.623 -19.443 -0.044 1.00 96.06 190 SER A N 1
ATOM 1433 C CA . SER A 1 190 ? -12.593 -20.213 0.662 1.00 96.06 190 SER A CA 1
ATOM 1434 C C . SER A 1 190 ? -11.938 -19.495 1.838 1.00 96.06 190 SER A C 1
ATOM 1436 O O . SER A 1 190 ? -11.435 -20.185 2.712 1.00 96.06 190 SER A O 1
ATOM 1438 N N . VAL A 1 191 ? -11.920 -18.154 1.846 1.00 93.62 191 VAL A N 1
ATOM 1439 C CA . VAL A 1 191 ? -11.307 -17.350 2.923 1.00 93.62 191 VAL A CA 1
ATOM 1440 C C . VAL A 1 191 ? -12.337 -16.632 3.802 1.00 93.62 191 VAL A C 1
ATOM 1442 O O . VAL A 1 191 ? -12.002 -15.700 4.536 1.00 93.62 191 VAL A O 1
ATOM 1445 N N . ALA A 1 192 ? -13.621 -16.976 3.669 1.00 92.81 192 ALA A N 1
ATOM 1446 C CA . ALA A 1 192 ? -14.710 -16.241 4.309 1.00 92.81 192 ALA A CA 1
ATOM 1447 C C . ALA A 1 192 ? -14.610 -16.265 5.843 1.00 92.81 192 ALA A C 1
ATOM 1449 O O . ALA A 1 192 ? -14.819 -15.234 6.488 1.00 92.81 192 ALA A O 1
ATOM 1450 N N . ASP A 1 193 ? -14.266 -17.421 6.412 1.00 96.94 193 ASP A N 1
ATOM 1451 C CA . ASP A 1 193 ? -14.159 -17.605 7.858 1.00 96.94 193 ASP A CA 1
ATOM 1452 C C . ASP A 1 193 ? -12.920 -16.883 8.414 1.00 96.94 193 ASP A C 1
ATOM 1454 O O . ASP A 1 193 ? -13.016 -16.176 9.419 1.00 96.94 193 ASP A O 1
ATOM 1458 N N . GLU A 1 194 ? -11.784 -16.957 7.716 1.00 95.12 194 GLU A N 1
ATOM 1459 C CA . GLU A 1 194 ? -10.552 -16.244 8.059 1.00 95.12 194 GLU A 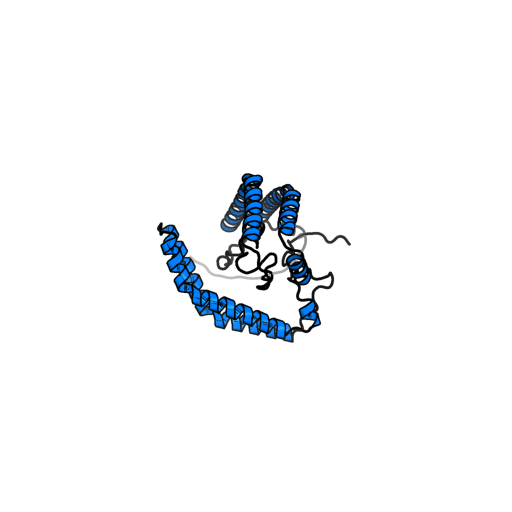CA 1
ATOM 1460 C C . GLU A 1 194 ? -10.765 -14.727 8.035 1.00 95.12 194 GLU A C 1
ATOM 1462 O O . GLU A 1 194 ? -10.401 -14.024 8.979 1.00 95.12 194 GLU A O 1
ATOM 1467 N N . LEU A 1 195 ? -11.410 -14.200 6.988 1.00 86.94 195 LEU A N 1
ATOM 1468 C CA . LEU A 1 195 ? -11.733 -12.774 6.900 1.00 86.94 195 LEU A CA 1
ATOM 1469 C C . LEU A 1 195 ? -12.685 -12.334 8.020 1.00 86.94 195 LEU A C 1
ATOM 1471 O O . LEU A 1 195 ? -12.533 -11.231 8.555 1.00 86.94 195 LEU A O 1
ATOM 1475 N N . ALA A 1 196 ? -13.648 -13.177 8.403 1.00 92.19 196 ALA A N 1
ATOM 1476 C CA . ALA A 1 196 ? -14.544 -12.896 9.521 1.00 92.19 196 ALA A CA 1
ATOM 1477 C C . ALA A 1 196 ? -13.794 -12.861 10.865 1.00 92.19 196 ALA A C 1
ATOM 1479 O O . ALA A 1 196 ? -14.022 -11.944 11.660 1.00 92.19 196 ALA A O 1
ATOM 1480 N N . ALA A 1 197 ? -12.872 -13.799 11.098 1.00 93.38 197 ALA A N 1
ATOM 1481 C CA . ALA A 1 197 ? -12.032 -13.837 12.295 1.00 93.38 197 ALA A CA 1
ATOM 1482 C C . ALA A 1 197 ? -11.116 -12.606 12.388 1.00 93.38 197 ALA A C 1
ATOM 1484 O O . ALA A 1 197 ? -11.117 -11.906 13.403 1.00 93.38 197 ALA A O 1
ATOM 1485 N N . ILE A 1 198 ? -10.418 -12.273 11.296 1.00 90.06 198 ILE A N 1
ATOM 1486 C CA . ILE A 1 198 ? -9.564 -11.080 11.198 1.00 90.06 198 ILE A CA 1
ATOM 1487 C C . ILE A 1 198 ? -10.381 -9.817 11.495 1.00 90.06 198 ILE A C 1
ATOM 1489 O O . ILE A 1 198 ? -9.970 -8.975 12.297 1.00 90.06 198 ILE A O 1
ATOM 1493 N N . LYS A 1 199 ? -11.573 -9.690 10.897 1.00 90.44 199 LYS A N 1
ATOM 1494 C CA . LYS A 1 199 ? -12.469 -8.556 11.149 1.00 90.44 199 LYS A CA 1
ATOM 1495 C C . LYS A 1 199 ? -12.843 -8.447 12.629 1.00 90.44 199 LYS A C 1
ATOM 1497 O O . LYS A 1 199 ? -12.733 -7.361 13.200 1.00 90.44 199 LYS A O 1
ATOM 1502 N N . ALA A 1 200 ? -13.249 -9.551 13.253 1.00 92.56 200 ALA A N 1
ATOM 1503 C CA . ALA A 1 200 ? -13.616 -9.576 14.666 1.00 92.56 200 ALA A CA 1
ATOM 1504 C C . ALA A 1 200 ? -12.437 -9.181 15.575 1.00 92.56 200 ALA A C 1
ATOM 1506 O O . ALA A 1 200 ? -12.618 -8.393 16.505 1.00 92.56 200 ALA A O 1
ATOM 1507 N N . ALA A 1 201 ? -11.219 -9.645 15.279 1.00 93.06 201 ALA A N 1
ATOM 1508 C CA . ALA A 1 201 ? -10.021 -9.256 16.022 1.00 93.06 201 ALA A CA 1
ATOM 1509 C C . ALA A 1 201 ? -9.696 -7.764 15.873 1.00 93.06 201 ALA A C 1
ATOM 1511 O O . ALA A 1 201 ? -9.368 -7.104 16.859 1.00 93.06 201 ALA A O 1
ATOM 1512 N N . HIS A 1 202 ? -9.862 -7.183 14.681 1.00 89.69 202 HIS A N 1
ATOM 1513 C CA . HIS A 1 202 ? -9.705 -5.738 14.492 1.00 89.69 202 HIS A CA 1
ATOM 1514 C C . HIS A 1 202 ? -10.752 -4.919 15.261 1.00 89.69 202 HIS A C 1
ATOM 1516 O O . HIS A 1 202 ? -10.424 -3.871 15.827 1.00 89.69 202 HIS A O 1
ATOM 1522 N N . GLU A 1 203 ? -12.002 -5.381 15.309 1.00 92.62 203 GLU A N 1
ATOM 1523 C CA . GLU A 1 203 ? -13.056 -4.760 16.118 1.00 92.62 203 GLU A CA 1
ATOM 1524 C C . GLU A 1 203 ? -12.732 -4.847 17.619 1.00 92.62 203 GLU A C 1
ATOM 1526 O O . GLU A 1 203 ? -12.820 -3.836 18.324 1.00 92.62 203 GLU A O 1
ATOM 1531 N N . ALA A 1 204 ? -12.263 -6.004 18.092 1.00 93.38 204 ALA A N 1
ATOM 1532 C CA . ALA A 1 204 ? -11.828 -6.206 19.473 1.00 93.38 204 ALA A CA 1
ATOM 1533 C C . ALA A 1 204 ? -10.622 -5.325 19.836 1.00 93.38 204 ALA A C 1
ATOM 1535 O O . ALA A 1 204 ? -10.639 -4.641 20.859 1.00 93.38 204 ALA A O 1
ATOM 1536 N N . ALA A 1 205 ? -9.608 -5.259 18.971 1.00 92.12 205 ALA A N 1
ATOM 1537 C CA . ALA A 1 205 ? -8.437 -4.403 19.139 1.00 92.12 205 ALA A CA 1
ATOM 1538 C C . ALA A 1 205 ? -8.825 -2.916 19.212 1.00 92.12 205 ALA A C 1
ATOM 1540 O O . ALA A 1 205 ? -8.307 -2.166 20.044 1.00 92.12 205 ALA A O 1
ATOM 1541 N N . ARG A 1 206 ? -9.780 -2.481 18.377 1.00 93.00 206 ARG A N 1
ATOM 1542 C CA . ARG A 1 206 ? -10.321 -1.114 18.409 1.00 93.00 206 ARG A CA 1
ATOM 1543 C C . ARG A 1 206 ? -11.048 -0.830 19.724 1.00 93.00 206 ARG A C 1
ATOM 1545 O O . ARG A 1 206 ? -10.814 0.225 20.313 1.00 93.00 206 ARG A O 1
ATOM 1552 N N . ALA A 1 207 ? -11.894 -1.748 20.186 1.00 94.00 207 ALA A N 1
ATOM 1553 C CA . ALA A 1 207 ? -12.607 -1.612 21.454 1.00 94.00 207 ALA A CA 1
ATOM 1554 C C . ALA A 1 207 ? -11.638 -1.573 22.650 1.00 94.00 207 ALA A C 1
ATOM 1556 O O . ALA A 1 207 ? -11.754 -0.694 23.504 1.00 94.00 207 ALA A O 1
ATOM 1557 N N . ALA A 1 208 ? -10.631 -2.451 22.671 1.00 94.56 208 ALA A N 1
ATOM 1558 C CA . ALA A 1 208 ? -9.589 -2.476 23.695 1.00 94.56 208 ALA A CA 1
ATOM 1559 C C . ALA A 1 208 ? -8.819 -1.148 23.745 1.00 94.56 208 ALA A C 1
ATOM 1561 O O . ALA A 1 208 ? -8.662 -0.555 24.812 1.00 94.56 208 ALA A O 1
ATOM 1562 N N . ARG A 1 209 ? -8.425 -0.614 22.582 1.00 96.50 209 ARG A N 1
ATOM 1563 C CA . ARG A 1 209 ? -7.774 0.699 22.489 1.00 96.50 209 ARG A CA 1
ATOM 1564 C C . ARG A 1 209 ? -8.646 1.824 23.052 1.00 96.50 209 ARG A C 1
ATOM 1566 O O . ARG A 1 209 ? -8.142 2.676 23.776 1.00 96.50 209 ARG A O 1
ATOM 1573 N N . GLN A 1 210 ? -9.942 1.835 22.737 1.00 92.31 210 GLN A N 1
ATOM 1574 C CA . GLN A 1 210 ? -10.886 2.829 23.269 1.00 92.31 210 GLN A CA 1
ATOM 1575 C C . GLN A 1 210 ? -11.078 2.703 24.787 1.00 92.31 210 GLN A C 1
ATOM 1577 O O . GLN A 1 210 ? -11.302 3.708 25.457 1.00 92.31 210 GLN A O 1
ATOM 1582 N N . ALA A 1 211 ? -10.939 1.493 25.331 1.00 97.06 211 ALA A N 1
ATOM 1583 C CA . ALA A 1 211 ? -10.971 1.222 26.765 1.00 97.06 211 ALA A CA 1
ATOM 1584 C C . ALA A 1 211 ? -9.647 1.539 27.492 1.00 97.06 211 ALA A C 1
ATOM 1586 O O . ALA A 1 211 ? -9.566 1.368 28.707 1.00 97.06 211 ALA A O 1
ATOM 1587 N N . GLY A 1 212 ? -8.617 2.010 26.780 1.00 96.69 212 GLY A N 1
ATOM 1588 C CA . GLY A 1 212 ? -7.315 2.343 27.361 1.00 96.69 212 GLY A CA 1
ATOM 1589 C C . GLY A 1 212 ? -6.376 1.148 27.535 1.00 96.69 212 GLY A C 1
ATOM 1590 O O . GLY A 1 212 ? -5.438 1.239 28.326 1.00 96.69 212 GLY A O 1
ATOM 1591 N N . ALA A 1 213 ? -6.609 0.045 26.815 1.00 97.06 213 ALA A N 1
ATOM 1592 C CA . ALA A 1 213 ? -5.682 -1.081 26.792 1.00 97.06 213 ALA A CA 1
ATOM 1593 C C . ALA A 1 213 ? -4.297 -0.653 26.286 1.00 97.06 213 ALA A C 1
ATOM 1595 O O . ALA A 1 213 ? -4.154 0.224 25.426 1.00 97.06 213 ALA A O 1
ATOM 1596 N N . SER A 1 214 ? -3.274 -1.307 26.818 1.00 97.75 214 SER A N 1
ATOM 1597 C CA . SER A 1 214 ? -1.887 -1.134 26.412 1.00 97.75 214 SER A CA 1
ATOM 1598 C C . SER A 1 214 ? -1.628 -1.683 25.005 1.00 97.75 214 SER A C 1
ATOM 1600 O O . SER A 1 214 ? -2.341 -2.549 24.494 1.00 97.75 214 SER A O 1
ATOM 1602 N N . GLU A 1 215 ? -0.540 -1.231 24.380 1.00 93.38 215 GLU A N 1
ATOM 1603 C CA . GLU A 1 215 ? -0.105 -1.759 23.081 1.00 93.38 215 GLU A CA 1
ATOM 1604 C C . GLU A 1 215 ? 0.187 -3.264 23.116 1.00 93.38 215 GLU A C 1
ATOM 1606 O O . GLU A 1 215 ? -0.020 -3.952 22.119 1.00 93.38 215 GLU A O 1
ATOM 1611 N N . ALA A 1 216 ? 0.664 -3.785 24.251 1.00 95.00 216 ALA A N 1
ATOM 1612 C CA . ALA A 1 216 ? 0.933 -5.210 24.416 1.00 95.00 216 ALA A CA 1
ATOM 1613 C C . ALA A 1 216 ? -0.360 -6.039 24.383 1.00 95.00 216 ALA A C 1
ATOM 1615 O O . ALA A 1 216 ? -0.386 -7.090 23.749 1.00 95.00 216 ALA A O 1
ATOM 1616 N N . GLU A 1 217 ? -1.436 -5.547 25.003 1.00 96.94 217 GLU A N 1
ATOM 1617 C CA . GLU A 1 217 ? -2.755 -6.192 24.973 1.00 96.94 217 GLU A CA 1
ATOM 1618 C C . GLU A 1 217 ? -3.372 -6.139 23.573 1.00 96.94 217 GLU A C 1
ATOM 1620 O O . GLU A 1 217 ? -3.871 -7.146 23.080 1.00 96.94 217 GLU A O 1
ATOM 1625 N N . ILE A 1 218 ? -3.272 -4.996 22.887 1.00 94.81 218 ILE A N 1
ATOM 1626 C CA . ILE A 1 218 ? -3.734 -4.867 21.497 1.00 94.81 218 ILE A CA 1
ATOM 1627 C C . ILE A 1 218 ? -2.955 -5.815 20.576 1.00 94.81 218 ILE A C 1
ATOM 1629 O O . ILE A 1 218 ? -3.548 -6.466 19.719 1.00 94.81 218 ILE A O 1
ATOM 1633 N N . ARG A 1 219 ? -1.632 -5.918 20.755 1.00 94.31 219 ARG A N 1
ATOM 1634 C CA . ARG A 1 219 ? -0.797 -6.847 19.985 1.00 94.31 219 ARG A CA 1
ATOM 1635 C C . ARG A 1 219 ? -1.197 -8.296 20.235 1.00 94.31 219 ARG A C 1
ATOM 1637 O O . ARG A 1 219 ? -1.248 -9.048 19.275 1.00 94.31 219 ARG A O 1
ATOM 1644 N N . ALA A 1 220 ? -1.496 -8.670 21.478 1.00 96.06 220 ALA A N 1
ATOM 1645 C CA . ALA A 1 220 ? -1.958 -10.019 21.795 1.00 96.06 220 ALA A CA 1
ATOM 1646 C C . ALA A 1 220 ? -3.257 -10.363 21.044 1.00 96.06 220 ALA A C 1
ATOM 1648 O O . ALA A 1 220 ? -3.314 -11.409 20.413 1.00 96.06 220 ALA A O 1
ATOM 1649 N N . ILE A 1 221 ? -4.232 -9.441 20.999 1.00 93.94 221 ILE A N 1
ATOM 1650 C CA . ILE A 1 221 ? -5.483 -9.625 20.233 1.00 93.94 221 ILE A CA 1
ATOM 1651 C C . ILE A 1 221 ? -5.209 -9.883 18.743 1.00 93.94 221 ILE A C 1
ATOM 1653 O O . ILE A 1 221 ? -5.907 -10.668 18.110 1.00 93.94 221 ILE A O 1
ATOM 1657 N N . LEU A 1 222 ? -4.223 -9.196 18.162 1.00 92.44 222 LEU A N 1
ATOM 1658 C CA . LEU A 1 222 ? -3.886 -9.354 16.745 1.00 92.44 222 LEU A CA 1
ATOM 1659 C C . LEU A 1 222 ? -3.010 -10.585 16.471 1.00 92.44 222 LEU A C 1
ATOM 1661 O O . LEU A 1 222 ? -3.079 -11.135 15.377 1.00 92.44 222 LEU A O 1
ATOM 1665 N N . GLU A 1 223 ? -2.199 -11.024 17.437 1.00 95.25 223 GLU A N 1
ATOM 1666 C CA . GLU A 1 223 ? -1.413 -12.259 17.314 1.00 95.25 223 GLU A CA 1
ATOM 1667 C C . GLU A 1 223 ? -2.332 -13.489 17.254 1.00 95.25 223 GLU A C 1
ATOM 1669 O O . GLU A 1 223 ? -2.014 -14.437 16.540 1.00 95.25 223 GLU A O 1
ATOM 1674 N N . ASP A 1 224 ? -3.498 -13.437 17.910 1.00 95.25 224 ASP A N 1
ATOM 1675 C CA . ASP A 1 224 ? -4.497 -14.514 17.904 1.00 95.25 224 ASP A CA 1
ATOM 1676 C C . ASP A 1 224 ? -5.091 -14.808 16.512 1.00 95.25 224 ASP A C 1
ATOM 1678 O O . ASP A 1 224 ? -5.646 -15.886 16.329 1.00 95.25 224 ASP A O 1
ATOM 1682 N N . VAL A 1 225 ? -4.978 -13.889 15.538 1.00 96.00 225 VAL A N 1
ATOM 1683 C CA . VAL A 1 225 ? -5.480 -14.074 14.153 1.00 96.00 225 VAL A CA 1
ATOM 1684 C C . VAL A 1 225 ? -4.377 -14.171 13.096 1.00 96.00 225 VAL A C 1
ATOM 1686 O O . VAL A 1 225 ? -4.596 -13.970 11.896 1.00 96.00 225 VAL A O 1
ATOM 1689 N N . LYS A 1 226 ? -3.137 -14.400 13.527 1.00 92.94 226 LYS A N 1
ATOM 1690 C CA . LYS A 1 226 ? -1.978 -14.404 12.630 1.00 92.94 226 LYS A CA 1
ATOM 1691 C C . LYS A 1 226 ? -2.021 -15.545 11.617 1.00 92.94 226 LYS A C 1
ATOM 1693 O O . LYS A 1 226 ? -1.642 -15.330 10.462 1.00 92.94 226 LYS A O 1
ATOM 1698 N N . ASP A 1 227 ? -2.488 -16.715 12.035 1.00 95.19 227 ASP A N 1
ATOM 1699 C CA . ASP A 1 227 ? -2.576 -17.896 11.176 1.00 95.19 227 ASP A CA 1
ATOM 1700 C C . ASP A 1 227 ? -3.622 -17.678 10.068 1.00 95.19 227 ASP A C 1
ATOM 1702 O O . ASP A 1 227 ? -3.366 -17.982 8.903 1.00 95.19 227 ASP A O 1
ATOM 1706 N N . GLU A 1 228 ? -4.751 -17.037 10.381 1.00 95.31 228 GLU A N 1
ATOM 1707 C CA . GLU A 1 228 ? -5.780 -16.626 9.423 1.00 95.31 228 GLU A CA 1
ATOM 1708 C C . GLU A 1 228 ? -5.233 -15.599 8.427 1.00 95.31 228 GLU A C 1
ATOM 1710 O O . GLU A 1 228 ? -5.446 -15.717 7.218 1.00 95.31 228 GLU A O 1
ATOM 1715 N N . MET A 1 229 ? -4.471 -14.606 8.898 1.00 82.31 229 MET A N 1
ATOM 1716 C CA . MET A 1 229 ? -3.819 -13.636 8.011 1.00 82.31 229 MET A CA 1
ATOM 1717 C C . MET A 1 229 ? -2.822 -14.311 7.059 1.00 82.31 229 MET A C 1
ATOM 1719 O O . MET A 1 229 ? -2.711 -13.921 5.893 1.00 82.31 229 MET A O 1
ATOM 1723 N N . GLU A 1 230 ? -2.076 -15.311 7.533 1.00 84.94 230 GLU A N 1
ATOM 1724 C CA . GLU A 1 230 ? -1.164 -16.086 6.692 1.00 84.94 230 GLU A CA 1
ATOM 1725 C C . GLU A 1 230 ? -1.918 -16.954 5.676 1.00 84.94 230 GLU A C 1
ATOM 1727 O O . GLU A 1 230 ? -1.533 -16.981 4.500 1.00 84.94 230 GLU A O 1
ATOM 1732 N N . ALA A 1 231 ? -3.021 -17.582 6.089 1.00 87.50 231 ALA A N 1
ATOM 1733 C CA . ALA A 1 231 ? -3.894 -18.364 5.220 1.00 87.50 231 ALA A CA 1
ATOM 1734 C C . ALA A 1 231 ? -4.492 -17.510 4.091 1.00 87.50 231 ALA A C 1
ATOM 1736 O O . ALA A 1 231 ? -4.384 -17.886 2.920 1.00 87.50 231 ALA A O 1
ATOM 1737 N N . VAL A 1 232 ? -5.013 -16.315 4.403 1.00 82.25 232 VAL A N 1
ATOM 1738 C CA . VAL A 1 232 ? -5.518 -15.363 3.396 1.00 82.25 232 VAL A CA 1
ATOM 1739 C C . VAL A 1 232 ? -4.414 -14.986 2.408 1.00 82.25 232 VAL A C 1
ATOM 1741 O O . VAL A 1 232 ? -4.609 -15.106 1.200 1.00 82.25 232 VAL A O 1
ATOM 1744 N N . ARG A 1 233 ? -3.217 -14.618 2.886 1.00 80.31 233 ARG A N 1
ATOM 1745 C CA . ARG A 1 233 ? -2.079 -14.279 2.007 1.00 80.31 233 ARG A CA 1
ATOM 1746 C C . ARG A 1 233 ? -1.661 -15.447 1.115 1.00 80.31 233 ARG A C 1
ATOM 1748 O O . ARG A 1 233 ? -1.255 -15.241 -0.029 1.00 80.31 233 ARG A O 1
ATOM 1755 N N . ALA A 1 234 ? -1.697 -16.674 1.631 1.00 81.25 234 ALA A N 1
ATOM 1756 C CA . ALA A 1 234 ? -1.405 -17.867 0.844 1.00 81.25 234 ALA A CA 1
ATOM 1757 C C . ALA A 1 234 ? -2.464 -18.091 -0.246 1.00 81.25 234 ALA A C 1
ATOM 1759 O O . ALA A 1 234 ? -2.110 -18.340 -1.401 1.00 81.25 234 ALA A O 1
ATOM 1760 N N . ALA A 1 235 ? -3.742 -17.929 0.095 1.00 83.12 235 ALA A N 1
ATOM 1761 C CA . ALA A 1 235 ? -4.848 -18.015 -0.849 1.00 83.12 235 ALA A CA 1
ATOM 1762 C C . ALA A 1 235 ? -4.794 -16.903 -1.915 1.00 83.12 235 ALA A C 1
ATOM 1764 O O . ALA A 1 235 ? -5.062 -17.172 -3.085 1.00 83.12 235 ALA A O 1
ATOM 1765 N N . GLU A 1 236 ? -4.373 -15.685 -1.564 1.00 80.62 236 GLU A N 1
ATOM 1766 C CA . GLU A 1 236 ? -4.170 -14.583 -2.514 1.00 80.62 236 GLU A CA 1
ATOM 1767 C C . GLU A 1 236 ? -3.059 -14.887 -3.523 1.00 80.62 236 GLU A C 1
ATOM 1769 O O . GLU A 1 236 ? -3.246 -14.682 -4.726 1.00 80.62 236 GLU A O 1
ATOM 1774 N N . ARG A 1 237 ? -1.917 -15.419 -3.058 1.00 82.88 237 ARG A N 1
ATOM 1775 C CA . ARG A 1 237 ? -0.832 -15.867 -3.949 1.00 82.88 237 ARG A CA 1
ATOM 1776 C C . ARG A 1 237 ? -1.331 -16.937 -4.911 1.00 82.88 237 ARG A C 1
ATOM 1778 O O . ARG A 1 237 ? -1.110 -16.821 -6.114 1.00 82.88 237 ARG A O 1
ATOM 1785 N N . LYS A 1 238 ? -2.075 -17.919 -4.398 1.00 87.06 238 LYS A N 1
ATOM 1786 C CA . LYS A 1 238 ? -2.673 -18.968 -5.222 1.00 87.06 238 LYS A CA 1
ATOM 1787 C C . LYS A 1 238 ? -3.667 -18.409 -6.248 1.00 87.06 238 LYS A C 1
ATOM 1789 O O . LYS A 1 238 ? -3.588 -18.767 -7.419 1.00 87.06 238 LYS A O 1
ATOM 1794 N N . LEU A 1 239 ? -4.568 -17.510 -5.844 1.00 85.19 239 LEU A N 1
ATOM 1795 C CA . LEU A 1 239 ? -5.507 -16.848 -6.755 1.00 85.19 239 LEU A CA 1
ATOM 1796 C C . LEU A 1 239 ? -4.757 -16.109 -7.870 1.00 85.19 239 LEU A C 1
ATOM 1798 O O . LEU A 1 239 ? -5.146 -16.183 -9.035 1.00 85.19 239 LEU A O 1
ATOM 1802 N N . HIS A 1 240 ? -3.686 -15.397 -7.521 1.00 83.19 240 HIS A N 1
ATOM 1803 C CA . HIS A 1 240 ? -2.854 -14.703 -8.494 1.00 83.19 240 HIS A CA 1
ATOM 1804 C C . HIS A 1 240 ? -2.208 -15.679 -9.489 1.00 83.19 240 HIS A C 1
ATOM 1806 O O . HIS A 1 240 ? -2.308 -15.465 -10.697 1.00 83.19 240 HIS A O 1
ATOM 1812 N N . GLU A 1 241 ? -1.598 -16.764 -9.006 1.00 82.50 241 GLU A N 1
ATOM 1813 C CA . GLU A 1 241 ? -1.006 -17.817 -9.843 1.00 82.50 241 GLU A CA 1
ATOM 1814 C C . GLU A 1 241 ? -2.034 -18.442 -10.797 1.00 82.50 241 GLU A C 1
ATOM 1816 O O . GLU A 1 241 ? -1.788 -18.524 -12.004 1.00 82.50 241 GLU A O 1
ATOM 1821 N N . ASP A 1 242 ? -3.211 -18.806 -10.281 1.00 89.75 242 ASP A N 1
ATOM 1822 C CA . ASP A 1 242 ? -4.293 -19.408 -11.064 1.00 89.75 242 ASP A CA 1
ATOM 1823 C C . ASP A 1 242 ? -4.813 -18.431 -12.140 1.00 89.75 242 ASP A C 1
ATOM 1825 O O . ASP A 1 242 ? -5.041 -18.826 -13.285 1.00 89.75 242 ASP A O 1
ATOM 1829 N N . ILE A 1 243 ? -4.929 -17.131 -11.827 1.00 84.94 243 ILE A N 1
ATOM 1830 C CA . ILE A 1 243 ? -5.280 -16.096 -12.815 1.00 84.94 243 ILE A CA 1
ATOM 1831 C C . ILE A 1 243 ? -4.194 -15.980 -13.890 1.00 84.94 243 ILE A C 1
ATOM 1833 O O . ILE A 1 243 ? -4.519 -15.956 -15.076 1.00 84.94 243 ILE A O 1
ATOM 1837 N N . MET A 1 244 ? -2.914 -15.932 -13.514 1.00 85.62 244 MET A N 1
ATOM 1838 C CA . MET A 1 244 ? -1.803 -15.808 -14.467 1.00 85.62 244 MET A CA 1
ATOM 1839 C C . MET A 1 244 ? -1.688 -17.025 -15.397 1.00 85.62 244 MET A C 1
ATOM 1841 O O . MET A 1 244 ? -1.279 -16.886 -16.559 1.00 85.62 244 MET A O 1
ATOM 1845 N N . ALA A 1 245 ? -2.090 -18.207 -14.926 1.00 93.12 245 ALA A N 1
ATOM 1846 C CA . ALA A 1 245 ? -2.163 -19.421 -15.732 1.00 93.12 245 ALA A CA 1
ATOM 1847 C C . ALA A 1 245 ? -3.242 -19.348 -16.833 1.00 93.12 245 ALA A C 1
ATOM 1849 O O . ALA A 1 245 ? -3.049 -19.930 -17.901 1.00 93.12 245 ALA A O 1
ATOM 1850 N N . LEU A 1 246 ? -4.330 -18.592 -16.625 1.00 91.25 246 LEU A N 1
ATOM 1851 C CA . LEU A 1 246 ? -5.392 -18.397 -17.626 1.00 91.25 246 LEU A CA 1
ATOM 1852 C C . LEU A 1 246 ? -4.990 -17.472 -18.781 1.00 91.25 246 LEU A C 1
ATOM 1854 O O . LEU A 1 246 ? -5.649 -17.461 -19.821 1.00 91.25 246 LEU A O 1
ATOM 1858 N N . LEU A 1 247 ? -3.947 -16.665 -18.605 1.00 88.06 247 LEU A N 1
ATOM 1859 C CA . LEU A 1 247 ? -3.545 -15.645 -19.569 1.00 88.06 247 LEU A CA 1
ATOM 1860 C C . LEU A 1 247 ? -2.652 -16.216 -20.675 1.00 88.06 247 LEU A C 1
ATOM 1862 O O . LEU A 1 247 ? -1.849 -17.128 -20.460 1.00 88.06 247 LEU A O 1
ATOM 1866 N N . THR A 1 248 ? -2.725 -15.629 -21.869 1.00 89.88 248 THR A N 1
ATOM 1867 C CA . THR A 1 248 ? -1.750 -15.904 -22.932 1.00 89.88 248 THR A CA 1
ATOM 1868 C C . THR A 1 248 ? -0.376 -15.322 -22.567 1.00 89.88 248 THR A C 1
ATOM 1870 O O . THR A 1 248 ? -0.293 -14.402 -21.751 1.00 89.88 248 THR A O 1
ATOM 1873 N N . PRO A 1 249 ? 0.731 -15.797 -23.173 1.00 88.69 249 PRO A N 1
ATOM 1874 C CA . PRO A 1 249 ? 2.046 -15.184 -22.973 1.00 88.69 249 PRO A CA 1
ATOM 1875 C C . PRO A 1 249 ? 2.064 -13.679 -23.266 1.00 88.69 249 PRO A C 1
ATOM 1877 O O . PRO A 1 249 ? 2.688 -12.924 -22.528 1.00 88.69 249 PRO A O 1
ATOM 1880 N N . GLU A 1 250 ? 1.339 -13.239 -24.298 1.00 81.94 250 GLU A N 1
ATOM 1881 C CA . GLU A 1 250 ? 1.197 -11.821 -24.640 1.00 81.94 250 GLU A CA 1
ATOM 1882 C C . GLU A 1 250 ? 0.423 -11.051 -23.560 1.00 81.94 250 GLU A C 1
ATOM 1884 O O . GLU A 1 250 ? 0.879 -10.003 -23.116 1.00 81.94 250 GLU A O 1
ATOM 1889 N N . GLN A 1 251 ? -0.700 -11.591 -23.072 1.00 83.12 251 GLN A N 1
ATOM 1890 C CA . GLN A 1 251 ? -1.472 -10.992 -21.977 1.00 83.12 251 GLN A CA 1
ATOM 1891 C C . GLN A 1 251 ? -0.681 -10.943 -20.666 1.00 83.12 251 GLN A C 1
ATOM 1893 O O . GLN A 1 251 ? -0.781 -9.951 -19.956 1.00 83.12 251 GLN A O 1
ATOM 1898 N N . ARG A 1 252 ? 0.129 -11.965 -20.355 1.00 84.62 252 ARG A N 1
ATOM 1899 C CA . ARG A 1 252 ? 1.045 -11.949 -19.200 1.00 84.62 252 ARG A CA 1
ATOM 1900 C C . ARG A 1 252 ? 2.131 -10.892 -19.359 1.00 84.62 252 ARG A C 1
ATOM 1902 O O . ARG A 1 252 ? 2.382 -10.135 -18.430 1.00 84.62 252 ARG A O 1
ATOM 1909 N N . ALA A 1 253 ? 2.754 -10.813 -20.534 1.00 75.69 253 ALA A N 1
ATOM 1910 C CA . ALA A 1 253 ? 3.772 -9.803 -20.829 1.00 75.69 253 ALA A CA 1
ATOM 1911 C C . ALA A 1 253 ? 3.201 -8.374 -20.802 1.00 75.69 253 ALA A C 1
ATOM 1913 O O . ALA A 1 253 ? 3.916 -7.416 -20.505 1.00 75.69 253 ALA A O 1
ATOM 1914 N N . ALA A 1 254 ? 1.909 -8.246 -21.101 1.00 72.00 254 ALA A N 1
ATOM 1915 C CA . ALA A 1 254 ? 1.141 -7.017 -21.034 1.00 72.00 254 ALA A CA 1
ATOM 1916 C C . ALA A 1 254 ? 0.303 -6.895 -19.752 1.00 72.00 254 ALA A C 1
ATOM 1918 O O . ALA A 1 254 ? -0.554 -6.012 -19.701 1.00 72.00 254 ALA A O 1
ATOM 1919 N N . TRP A 1 255 ? 0.533 -7.738 -18.732 1.00 68.69 255 TRP A N 1
ATOM 1920 C CA . TRP A 1 255 ? -0.124 -7.640 -17.427 1.00 68.69 255 TRP A CA 1
ATOM 1921 C C . TRP A 1 255 ? 0.418 -6.404 -16.712 1.00 68.69 255 TRP A C 1
ATOM 1923 O O . TRP A 1 255 ? 1.327 -6.439 -15.887 1.00 68.69 255 TRP A O 1
ATOM 1933 N N . CYS A 1 256 ? -0.095 -5.264 -17.144 1.00 65.12 256 CYS A N 1
ATOM 1934 C CA . CYS A 1 256 ? 0.128 -3.969 -16.559 1.00 65.12 256 CYS A CA 1
ATOM 1935 C C . CYS A 1 256 ? -0.799 -3.819 -15.357 1.00 65.12 256 CYS A C 1
ATOM 1937 O O . CYS A 1 256 ? -1.963 -4.228 -15.386 1.00 65.12 256 CYS A O 1
ATOM 1939 N N . VAL A 1 257 ? -0.311 -3.159 -14.310 1.00 53.75 257 VAL A N 1
ATOM 1940 C CA . VAL A 1 257 ? -1.205 -2.613 -13.293 1.00 53.75 257 VAL A CA 1
ATOM 1941 C C . VAL A 1 257 ? -2.053 -1.574 -14.013 1.00 53.75 257 VAL A C 1
ATOM 1943 O O . VAL A 1 257 ? -1.551 -0.524 -14.424 1.00 53.75 257 VAL A O 1
ATOM 1946 N N . VAL A 1 258 ? -3.339 -1.870 -14.218 1.00 44.59 258 VAL A N 1
ATOM 1947 C CA . VAL A 1 258 ? -4.293 -0.833 -14.597 1.00 44.59 258 VAL A CA 1
ATOM 1948 C C . VAL A 1 258 ? -4.272 0.143 -13.432 1.00 44.59 258 VAL A C 1
ATOM 1950 O O . VAL A 1 258 ? -4.857 -0.134 -12.387 1.00 44.59 258 VAL A O 1
ATOM 1953 N N . ARG A 1 259 ? -3.564 1.270 -13.574 1.00 40.59 259 ARG A N 1
ATOM 1954 C CA . ARG A 1 259 ? -3.744 2.404 -12.670 1.00 40.59 259 ARG A CA 1
ATOM 1955 C C . ARG A 1 259 ? -5.209 2.779 -12.804 1.00 40.59 259 ARG A C 1
ATOM 1957 O O . ARG A 1 259 ? -5.605 3.441 -13.763 1.00 40.59 259 ARG A O 1
ATOM 1964 N N . ARG A 1 260 ? -6.039 2.316 -11.875 1.00 40.03 260 ARG A N 1
ATOM 1965 C CA . ARG A 1 260 ? -7.440 2.706 -11.790 1.00 40.03 260 ARG A CA 1
ATOM 1966 C C . ARG A 1 260 ? -7.499 4.107 -11.178 1.00 40.03 260 ARG A C 1
ATOM 1968 O O . ARG A 1 260 ? -8.077 4.318 -10.130 1.00 40.03 260 ARG A O 1
ATOM 1975 N N . HIS A 1 261 ? -6.882 5.067 -11.859 1.00 36.38 261 HIS A N 1
ATOM 1976 C CA . HIS A 1 261 ? -7.041 6.491 -11.615 1.00 36.38 261 HIS A CA 1
ATOM 1977 C C . HIS A 1 261 ? -7.300 7.166 -12.954 1.00 36.38 261 HIS A C 1
ATOM 1979 O O . HIS A 1 261 ? -6.453 7.854 -13.516 1.00 36.38 261 HIS A O 1
ATOM 1985 N N . VAL A 1 262 ? -8.509 6.966 -13.473 1.00 34.50 262 VAL A N 1
ATOM 1986 C CA . VAL A 1 262 ? -9.138 8.042 -14.230 1.00 34.50 262 VAL A CA 1
ATOM 1987 C C . VAL A 1 262 ? -9.921 8.827 -13.192 1.00 34.50 262 VAL A C 1
ATOM 1989 O O . VAL A 1 262 ? -11.038 8.455 -12.839 1.00 34.50 262 VAL A O 1
ATOM 1992 N N . ALA A 1 263 ? -9.302 9.879 -12.655 1.00 33.84 263 ALA A N 1
ATOM 1993 C CA . ALA A 1 263 ? -10.067 10.929 -12.004 1.00 33.84 263 ALA A CA 1
ATOM 1994 C C . ALA A 1 263 ? -11.148 11.404 -12.998 1.00 33.84 263 ALA A C 1
ATOM 1996 O O . ALA A 1 263 ? -10.853 11.563 -14.190 1.00 33.84 263 ALA A O 1
ATOM 1997 N N . PRO A 1 264 ? -12.403 11.588 -12.567 1.00 33.09 264 PRO A N 1
ATOM 1998 C CA . PRO A 1 264 ? -13.455 12.041 -13.460 1.00 33.09 264 PRO A CA 1
ATOM 1999 C C . PRO A 1 264 ? -13.151 13.481 -13.907 1.00 33.09 264 PRO A C 1
ATOM 2001 O O . PRO A 1 264 ? -13.227 14.396 -13.096 1.00 33.09 264 PRO A O 1
ATOM 2004 N N . GLY A 1 265 ? -12.831 13.694 -15.193 1.00 35.25 265 GLY A N 1
ATOM 2005 C CA . GLY A 1 265 ? -13.037 15.010 -15.824 1.00 35.25 265 GLY A CA 1
ATOM 2006 C C . GLY A 1 265 ? -11.866 15.732 -16.503 1.00 35.25 265 GLY A C 1
ATOM 2007 O O . GLY A 1 265 ? -11.838 16.956 -16.462 1.00 35.25 265 GLY A O 1
ATOM 2008 N N . GLY A 1 266 ? -10.940 15.052 -17.183 1.00 33.12 266 GLY A N 1
ATOM 2009 C CA . GLY A 1 266 ? -10.043 15.735 -18.133 1.00 33.12 266 GLY A CA 1
ATOM 2010 C C . GLY A 1 266 ? -10.618 15.747 -19.561 1.00 33.12 266 GLY A C 1
ATOM 2011 O O . GLY A 1 266 ? -10.877 14.657 -20.083 1.00 33.12 266 GLY A O 1
ATOM 2012 N N . PRO A 1 267 ? -10.817 16.904 -20.230 1.00 34.47 267 PRO A N 1
ATOM 2013 C CA . PRO A 1 267 ? -11.163 16.924 -21.648 1.00 34.47 267 PRO A CA 1
ATOM 2014 C C . PRO A 1 267 ? -10.010 16.338 -22.470 1.00 34.47 267 PRO A C 1
ATOM 2016 O O . PRO A 1 267 ? -8.860 16.760 -22.353 1.00 34.47 267 PRO A O 1
ATOM 2019 N N . ARG A 1 268 ? -10.319 15.354 -23.321 1.00 38.97 268 ARG A N 1
ATOM 2020 C CA . ARG A 1 268 ? -9.392 14.902 -24.360 1.00 38.97 268 ARG A CA 1
ATOM 2021 C C . ARG A 1 268 ? -9.420 15.943 -25.470 1.00 38.97 268 ARG A C 1
ATOM 2023 O O . ARG A 1 268 ? -10.415 16.036 -26.186 1.00 38.97 268 ARG A O 1
ATOM 2030 N N . HIS A 1 269 ? -8.363 16.738 -25.584 1.00 34.41 269 HIS A N 1
ATOM 2031 C CA . HIS A 1 269 ? -8.141 17.487 -26.813 1.00 34.41 269 HIS A CA 1
ATOM 2032 C C . HIS A 1 269 ? -7.663 16.529 -27.919 1.00 34.41 269 HIS A C 1
ATOM 2034 O O . HIS A 1 269 ? -6.987 15.547 -27.597 1.00 34.41 269 HIS A O 1
ATOM 2040 N N . PRO A 1 270 ? -8.105 16.762 -29.169 1.00 45.72 270 PRO A N 1
ATOM 2041 C CA . PRO A 1 270 ? -7.856 15.885 -30.313 1.00 45.72 270 PRO A CA 1
ATOM 2042 C C . PRO A 1 270 ? -6.382 15.812 -30.715 1.00 45.72 270 PRO A C 1
ATOM 2044 O O . PRO A 1 270 ? -5.659 16.815 -30.513 1.00 45.72 270 PRO A O 1
#

Nearest PDB structures (foldseek):
  6he1-assembly1_A  TM=4.807E-01  e=1.381E+00  Pseudomonas aeruginosa
  6hdz-assembly1_A  TM=4.724E-01  e=2.342E+00  Pseudomonas aeruginosa

Mean predicted aligned error: 14.82 Å

Foldseek 3Di:
DDDDDDDDDDDDDDDDDDDPDDPDDDQFFPDPPDCPVCPVPQPQLPPCCVVQVLVVLVAAPHARHHDPPVQRDDPVLSVQLVVLSVVLCVVCVPLSVLSVVLSVVLVVCNVVRHTPVVNVVSVVVSVVSCVVCVVVVVVSVVSNLVSGDPVNNVVCVVVPQDAAPPVGQDDDDPVLVVVLVVLVVVLCVVLVVLVVLQVVLVVV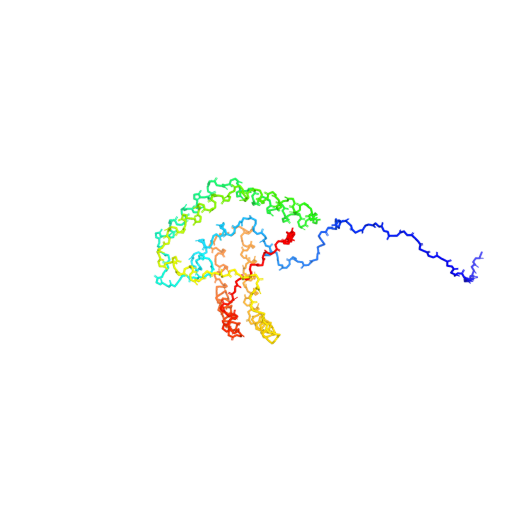LVVCVVVVHDPVVSVVSNVVSVVSVVVNVVSVVVSVVSSLVSDDPSNNVRVGDHPPDPPPDDDDDD

Secondary structure (DSSP, 8-state):
-----------------------S---------SGGGGTT----SS-TTTT-TTTSTTT--TTS-PPPGGGPPPHHHHHHHHHHHHHHHHHTHHHHHHHHHHHHHHHHHHHHT--HHHHHHHHHHHHHHHHHTHHHHHHHHHHHHHHS-HHHHHHHHHTSPPPP-TT-SPPPPHHHHHHHHHHHHHHHHHTHHHHHHHHHHHHHHHHHHHTT--HHHHHHHHHTTHHHHHHHHHHHHHHHHHHHHHS-HHHHHT---------S------

Radius of gyration: 27.04 Å; Cα contacts (8 Å, |Δi|>4): 153; chains: 1; bounding box: 104×45×58 Å

Solvent-accessible surface area (backbone atoms only — not comparable to full-atom values): 16438 Å² total; per-residue (Å²): 133,85,86,82,89,79,83,88,87,85,85,90,87,87,82,89,87,86,89,87,84,86,92,73,79,88,81,62,54,56,73,91,69,84,60,81,83,56,80,78,72,67,74,62,68,59,55,68,66,85,62,20,36,75,79,48,47,91,63,19,32,82,84,70,56,47,59,56,83,96,53,50,78,47,74,66,49,51,51,51,47,50,49,55,52,51,52,53,46,66,75,40,43,66,61,54,53,50,31,55,48,47,43,50,50,47,53,51,31,63,76,72,38,41,47,68,66,61,48,49,49,49,52,51,52,47,46,54,54,52,64,71,45,44,66,60,50,52,50,52,54,52,55,52,58,63,65,49,51,74,68,46,48,51,49,48,63,77,66,48,75,46,73,56,54,101,81,50,47,68,81,76,52,73,66,50,53,52,50,48,50,50,52,52,49,52,47,52,67,73,38,43,68,40,53,50,50,45,50,52,34,53,53,49,31,51,52,39,50,76,74,67,51,52,71,68,56,39,47,53,44,52,58,77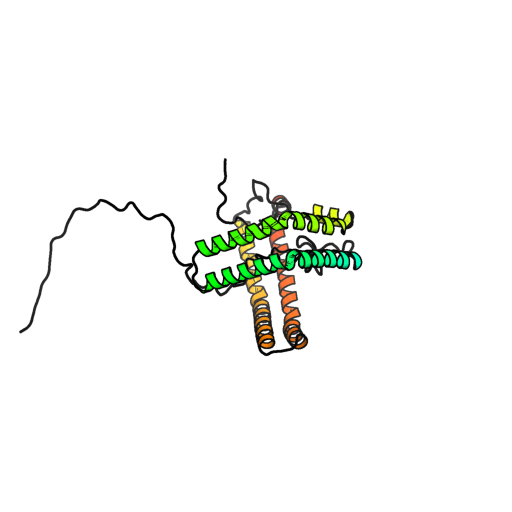,37,45,68,39,54,50,50,46,54,51,50,50,52,49,52,50,53,58,48,59,68,70,43,52,73,66,38,56,76,39,63,32,61,77,75,89,68,77,72,93,79,76,85,82,76,133

pLDDT: mean 73.42, std 23.01, range [31.95, 97.75]

Sequence (270 aa):
MVTTMMMRKTFLAVATAGLAALAACSTDPTAPEEQALFDDETIDLVPDYAISSAAVVDGAGIGGAGLPDELRLTADQKAEIAALHEAFRQEHEDEIAALRAIERQIRDLRRSGGSRDEIRALFGEARAILDGMADDFAALQSAIWAVYTPAQRAWIEAHRPRVCGPNGPPRLTDEQVAAIRALRQAFQESVADELAAIKAAHEAARAARQAGASEAEIRAILEDVKDEMEAVRAAERKLHEDIMALLTPEQRAAWCVVRRHVAPGGPRHP